Protein AF-0000000066853970 (afdb_homodimer)

Structure (mmCIF, N/CA/C/O backbone):
data_AF-0000000066853970-model_v1
#
loop_
_entity.id
_entity.type
_entity.pdbx_description
1 polymer 'Uncharacterized protein'
#
loop_
_atom_site.group_PDB
_atom_site.id
_atom_site.type_symbol
_atom_site.label_atom_id
_atom_site.label_alt_id
_atom_site.label_comp_id
_atom_site.label_asym_id
_atom_site.label_entity_id
_atom_site.label_seq_id
_atom_site.pdbx_PDB_ins_code
_atom_site.Cartn_x
_atom_site.Cartn_y
_atom_site.Cartn_z
_atom_site.occupancy
_atom_site.B_iso_or_equiv
_atom_site.auth_seq_id
_atom_site.auth_comp_id
_atom_site.auth_asym_id
_atom_site.auth_atom_id
_atom_site.pdbx_PDB_model_num
ATOM 1 N N . MET A 1 1 ? -23.828 53.906 -52.219 1 26.08 1 MET A N 1
ATOM 2 C CA . MET A 1 1 ? -24.688 53 -51.438 1 26.08 1 MET A CA 1
ATOM 3 C C . MET A 1 1 ? -23.922 51.812 -50.906 1 26.08 1 MET A C 1
ATOM 5 O O . MET A 1 1 ? -23.469 50.969 -51.688 1 26.08 1 MET A O 1
ATOM 9 N N . ASP A 1 2 ? -23.109 51.969 -49.781 1 32.53 2 ASP A N 1
ATOM 10 C CA . ASP A 1 2 ? -21.906 51.406 -49.188 1 32.53 2 ASP A CA 1
ATOM 11 C C . ASP A 1 2 ? -22.234 50.125 -48.438 1 32.53 2 ASP A C 1
ATOM 13 O O . ASP A 1 2 ? -22.938 50.156 -47.406 1 32.53 2 ASP A O 1
ATOM 17 N N . ASN A 1 3 ? -22.672 49.031 -49.188 1 33.59 3 ASN A N 1
ATOM 18 C CA . ASN A 1 3 ? -23.188 47.719 -48.75 1 33.59 3 ASN A CA 1
ATOM 19 C C . ASN A 1 3 ? -22.234 47 -47.812 1 33.59 3 ASN A C 1
ATOM 21 O O . ASN A 1 3 ? -21.109 46.688 -48.188 1 33.59 3 ASN A O 1
ATOM 25 N N . ASN A 1 4 ? -22.234 47.375 -46.438 1 33.34 4 ASN A N 1
ATOM 26 C CA . ASN A 1 4 ? -21.359 46.969 -45.344 1 33.34 4 ASN A CA 1
ATOM 27 C C . ASN A 1 4 ? -21.484 45.469 -45.062 1 33.34 4 ASN A C 1
ATOM 29 O O . ASN A 1 4 ? -22.531 45.031 -44.562 1 33.34 4 ASN A O 1
ATOM 33 N N . PRO A 1 5 ? -20.891 44.562 -45.812 1 31.09 5 PRO A N 1
ATOM 34 C CA . PRO A 1 5 ? -21.125 43.125 -45.875 1 31.09 5 PRO A CA 1
ATOM 35 C C . PRO A 1 5 ? -20.781 42.406 -44.594 1 31.09 5 PRO A C 1
ATOM 37 O O . PRO A 1 5 ? -20.625 41.156 -44.562 1 31.09 5 PRO A O 1
ATOM 40 N N . TRP A 1 6 ? -20.547 43.062 -43.406 1 31.39 6 TRP A N 1
ATOM 41 C CA . TRP A 1 6 ? -19.891 42.406 -42.281 1 31.39 6 TRP A CA 1
ATOM 42 C C . TRP A 1 6 ? -20.781 41.344 -41.688 1 31.39 6 TRP A C 1
ATOM 44 O O . TRP A 1 6 ? -20.562 40.906 -40.531 1 31.39 6 TRP A O 1
ATOM 54 N N . GLU A 1 7 ? -21.781 40.844 -42.25 1 30.25 7 GLU A N 1
ATOM 55 C CA . GLU A 1 7 ? -22.703 40.062 -41.438 1 30.25 7 GLU A CA 1
ATOM 56 C C . GLU A 1 7 ? -22 38.844 -40.844 1 30.25 7 GLU A C 1
ATOM 58 O O . GLU A 1 7 ? -21.547 37.969 -41.562 1 30.25 7 GLU A O 1
ATOM 63 N N . LEU A 1 8 ? -21.172 39.094 -39.75 1 28.44 8 LEU A N 1
ATOM 64 C CA . LEU A 1 8 ? -20.328 38.188 -39 1 28.44 8 LEU A CA 1
ATOM 65 C C . LEU A 1 8 ? -21.094 36.938 -38.562 1 28.44 8 LEU A C 1
ATOM 67 O O . LEU A 1 8 ? -22.234 37.031 -38.094 1 28.44 8 LEU A O 1
ATOM 71 N N . LEU A 1 9 ? -20.609 35.812 -39 1 27.52 9 LEU A N 1
ATOM 72 C CA . LEU A 1 9 ? -20.922 34.406 -38.875 1 27.52 9 LEU A CA 1
ATOM 73 C C . LEU A 1 9 ? -21.109 34 -37.406 1 27.52 9 LEU A C 1
ATOM 75 O O . LEU A 1 9 ? -20.234 34.25 -36.562 1 27.52 9 LEU A O 1
ATOM 79 N N . ASP A 1 10 ? -22.188 34.219 -36.781 1 30.78 10 ASP A N 1
ATOM 80 C CA . ASP A 1 10 ? -22.625 33.812 -35.438 1 30.78 10 ASP A CA 1
ATOM 81 C C . ASP A 1 10 ? -22.344 32.312 -35.219 1 30.78 10 ASP A C 1
ATOM 83 O O . ASP A 1 10 ? -23.047 31.469 -35.75 1 30.78 10 ASP A O 1
ATOM 87 N N . ILE A 1 11 ? -21.141 31.938 -35.406 1 30.88 11 ILE A N 1
ATOM 88 C CA . ILE A 1 11 ? -20.781 30.531 -35.188 1 30.88 11 ILE A CA 1
ATOM 89 C C . ILE A 1 11 ? -21.297 30.062 -33.844 1 30.88 11 ILE A C 1
ATOM 91 O O . ILE A 1 11 ? -20.953 30.641 -32.812 1 30.88 11 ILE A O 1
ATOM 95 N N . ASP A 1 12 ? -22.516 29.594 -33.781 1 30.05 12 ASP A N 1
ATOM 96 C CA . ASP A 1 12 ? -23.203 28.984 -32.656 1 30.05 12 ASP A CA 1
ATOM 97 C C . ASP A 1 12 ? -22.312 27.953 -31.969 1 30.05 12 ASP A C 1
ATOM 99 O O . ASP A 1 12 ? -21.859 27 -32.594 1 30.05 12 ASP A O 1
ATOM 103 N N . ASP A 1 13 ? -21.438 28.359 -31.078 1 32.06 13 ASP A N 1
ATOM 104 C CA . ASP A 1 13 ? -20.438 27.703 -30.25 1 32.06 13 ASP A CA 1
ATOM 105 C C . ASP A 1 13 ? -21.047 26.531 -29.469 1 32.06 13 ASP A C 1
ATOM 107 O O . ASP A 1 13 ? -21.203 26.609 -28.25 1 32.06 13 ASP A O 1
ATOM 111 N N . SER A 1 14 ? -22.094 25.891 -30.109 1 28.62 14 SER A N 1
ATOM 112 C CA . SER A 1 14 ? -22.859 25 -29.25 1 28.62 14 SER A CA 1
ATOM 113 C C . SER A 1 14 ? -21.953 24.062 -28.469 1 28.62 14 SER A C 1
ATOM 115 O O . SER A 1 14 ? -22.047 23.953 -27.25 1 28.62 14 SER A O 1
ATOM 117 N N . ASP A 1 15 ? -21.734 22.859 -29.016 1 29.91 15 ASP A N 1
ATOM 118 C CA . ASP A 1 15 ? -21.844 21.547 -28.375 1 29.91 15 ASP A CA 1
ATOM 119 C C . ASP A 1 15 ? -20.547 21.188 -27.672 1 29.91 15 ASP A C 1
ATOM 121 O O . ASP A 1 15 ? -19.578 20.75 -28.312 1 29.91 15 ASP A O 1
ATOM 125 N N . ILE A 1 16 ? -20.016 22.016 -26.984 1 32.22 16 ILE A N 1
ATOM 126 C CA . ILE A 1 16 ? -18.719 21.641 -26.438 1 32.22 16 ILE A CA 1
ATOM 127 C C . ILE A 1 16 ? -18.844 20.344 -25.641 1 32.22 16 ILE A C 1
ATOM 129 O O . ILE A 1 16 ? -19.656 20.266 -24.703 1 32.22 16 ILE A O 1
ATOM 133 N N . PRO A 1 17 ? -18.422 19.172 -26.234 1 28.91 17 PRO A N 1
ATOM 134 C CA . PRO A 1 17 ? -18.547 17.891 -25.531 1 28.91 17 PRO A CA 1
ATOM 135 C C . PRO A 1 17 ? -17.922 17.906 -24.141 1 28.91 17 PRO A C 1
ATOM 137 O O . PRO A 1 17 ? -16.859 18.5 -23.938 1 28.91 17 PRO A O 1
ATOM 140 N N . SER A 1 18 ? -18.75 18.188 -23.109 1 25.59 18 SER A N 1
ATOM 141 C CA . SER A 1 18 ? -18.422 18.094 -21.688 1 25.59 18 SER A CA 1
ATOM 142 C C . SER A 1 18 ? -17.5 16.906 -21.406 1 25.59 18 SER A C 1
ATOM 144 O O . SER A 1 18 ? -17.781 15.781 -21.797 1 25.59 18 SER A O 1
ATOM 146 N N . PHE A 1 19 ? -16.297 17.188 -21.469 1 26.94 19 PHE A N 1
ATOM 147 C CA . PHE A 1 19 ? -15.195 16.312 -21.062 1 26.94 19 PHE A CA 1
ATOM 148 C C . PHE A 1 19 ? -15.562 15.523 -19.812 1 26.94 19 PHE A C 1
ATOM 150 O O . PHE A 1 19 ? -16.188 16.062 -18.906 1 26.94 19 PHE A O 1
ATOM 157 N N . VAL A 1 20 ? -15.492 14.219 -19.984 1 30.39 20 VAL A N 1
ATOM 158 C CA . VAL A 1 20 ? -15.68 13.055 -19.109 1 30.39 20 VAL A CA 1
ATOM 159 C C . VAL A 1 20 ? -14.922 13.258 -17.797 1 30.39 20 VAL A C 1
ATOM 161 O O . VAL A 1 20 ? -13.734 13.578 -17.812 1 30.39 20 VAL A O 1
ATOM 164 N N . HIS A 1 21 ? -15.5 14.031 -16.875 1 25.69 21 HIS A N 1
ATOM 165 C CA . HIS A 1 21 ? -15.023 14.117 -15.492 1 25.69 21 HIS A CA 1
ATOM 166 C C . HIS A 1 21 ? -14.414 12.789 -15.039 1 25.69 21 HIS A C 1
ATOM 168 O O . HIS A 1 21 ? -14.891 11.719 -15.422 1 25.69 21 HIS A O 1
ATOM 174 N N . PRO A 1 22 ? -13.148 12.906 -14.734 1 27.77 22 PRO A N 1
ATOM 175 C CA . PRO A 1 22 ? -12.492 11.75 -14.117 1 27.77 22 PRO A CA 1
ATOM 176 C C . PRO A 1 22 ? -13.32 11.125 -13 1 27.77 22 PRO A C 1
ATOM 178 O O . PRO A 1 22 ? -13.82 11.836 -12.125 1 27.77 22 PRO A O 1
ATOM 181 N N . SER A 1 23 ? -14.148 10.219 -13.312 1 29.58 23 SER A N 1
ATOM 182 C CA . SER A 1 23 ? -14.969 9.438 -12.398 1 29.58 23 SER A CA 1
ATOM 183 C C . SER A 1 23 ? -14.18 9.055 -11.148 1 29.58 23 SER A C 1
ATOM 185 O O . SER A 1 23 ? -12.992 8.75 -11.219 1 29.58 23 SER A O 1
ATOM 187 N N . ASN A 1 24 ? -14.289 9.742 -10.047 1 28.58 24 ASN A N 1
ATOM 188 C CA . ASN A 1 24 ? -14.07 9.25 -8.695 1 28.58 24 ASN A CA 1
ATOM 189 C C . ASN A 1 24 ? -14.375 7.762 -8.578 1 28.58 24 ASN A C 1
ATOM 191 O O . ASN A 1 24 ? -15.523 7.348 -8.75 1 28.58 24 ASN A O 1
ATOM 195 N N . GLN A 1 25 ? -13.555 6.992 -9.125 1 27.94 25 GLN A N 1
ATOM 196 C CA . GLN A 1 25 ? -13.75 5.551 -9.031 1 27.94 25 GLN A CA 1
ATOM 197 C C . GLN A 1 25 ? -14.133 5.137 -7.609 1 27.94 25 GLN A C 1
ATOM 199 O O . GLN A 1 25 ? -13.328 5.258 -6.684 1 27.94 25 GLN A O 1
ATOM 204 N N . SER A 1 26 ? -15.273 5.52 -7.074 1 30.02 26 SER A N 1
ATOM 205 C CA . SER A 1 26 ? -15.922 4.762 -6.012 1 30.02 26 SER A CA 1
ATOM 206 C C . SER A 1 26 ? -15.648 3.268 -6.152 1 30.02 26 SER A C 1
ATOM 208 O O . SER A 1 26 ? -15.922 2.678 -7.199 1 30.02 26 SER A O 1
ATOM 210 N N . SER A 1 27 ? -14.602 2.9 -5.676 1 30.05 27 SER A N 1
ATOM 211 C CA . SER A 1 27 ? -14.297 1.474 -5.641 1 30.05 27 SER A CA 1
ATOM 212 C C . SER A 1 27 ? -15.516 0.663 -5.219 1 30.05 27 SER A C 1
ATOM 214 O O . SER A 1 27 ? -15.898 0.667 -4.047 1 30.05 27 SER A O 1
ATOM 216 N N . SER A 1 28 ? -16.547 0.791 -5.914 1 29.25 28 SER A N 1
ATOM 217 C CA . SER A 1 28 ? -17.609 -0.18 -5.711 1 29.25 28 SER A CA 1
ATOM 218 C C . SER A 1 28 ? -17.062 -1.6 -5.629 1 29.25 28 SER A C 1
ATOM 220 O O . SER A 1 28 ? -16.438 -2.084 -6.574 1 29.25 28 SER A O 1
ATOM 222 N N . SER A 1 29 ? -16.578 -1.918 -4.461 1 32.94 29 SER A N 1
ATOM 223 C CA . SER A 1 29 ? -16.375 -3.332 -4.16 1 32.94 29 SER A CA 1
ATOM 224 C C . SER A 1 29 ? -17.484 -4.188 -4.746 1 32.94 29 SER A C 1
ATOM 226 O O . SER A 1 29 ? -18.578 -4.246 -4.191 1 32.94 29 SER A O 1
ATOM 228 N N . SER A 1 30 ? -17.75 -3.941 -5.957 1 33.03 30 SER A N 1
ATOM 229 C CA . SER A 1 30 ? -18.719 -4.902 -6.469 1 33.03 30 SER A CA 1
ATOM 230 C C . SER A 1 30 ? -18.406 -6.316 -6 1 33.03 30 SER A C 1
ATOM 232 O O . SER A 1 30 ? -17.344 -6.855 -6.32 1 33.03 30 SER A O 1
ATOM 234 N N . THR A 1 31 ? -18.844 -6.531 -4.77 1 35.75 31 THR A N 1
ATOM 235 C CA . THR A 1 31 ? -18.984 -7.914 -4.328 1 35.75 31 THR A CA 1
ATOM 236 C C . THR A 1 31 ? -19.469 -8.797 -5.477 1 35.75 31 THR A C 1
ATOM 238 O O . THR A 1 31 ? -20.562 -8.602 -6 1 35.75 31 THR A O 1
ATOM 241 N N . ILE A 1 32 ? -18.656 -9.102 -6.434 1 38.06 32 ILE A N 1
ATOM 242 C CA . ILE A 1 32 ? -19.141 -10.203 -7.246 1 38.06 32 ILE A CA 1
ATOM 243 C C . ILE A 1 32 ? -20.031 -11.117 -6.395 1 38.06 32 ILE A C 1
ATOM 245 O O . ILE A 1 32 ? -19.547 -11.773 -5.473 1 38.06 32 ILE A O 1
ATOM 249 N N . LEU A 1 33 ? -21.219 -10.602 -6.129 1 38.59 33 LEU A N 1
ATOM 250 C CA . LEU A 1 33 ? -22.266 -11.461 -5.586 1 38.59 33 LEU A CA 1
ATOM 251 C C . LEU A 1 33 ? -22.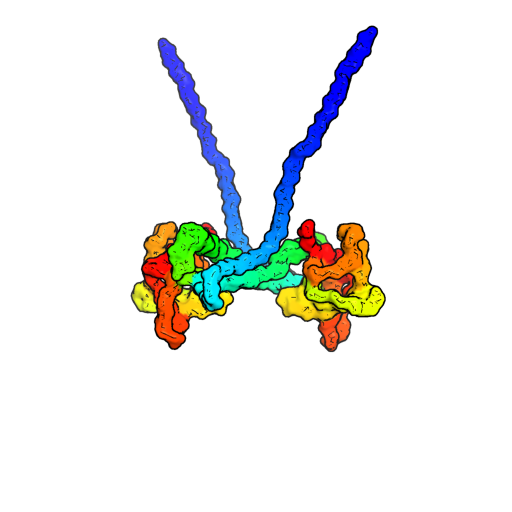312 -12.789 -6.332 1 38.59 33 LEU A C 1
ATOM 253 O O . LEU A 1 33 ? -22.609 -12.828 -7.527 1 38.59 33 LEU A O 1
ATOM 257 N N . ILE A 1 34 ? -21.297 -13.711 -6.227 1 41.25 34 ILE A N 1
ATOM 258 C CA . ILE A 1 34 ? -21.609 -15.031 -6.75 1 41.25 34 ILE A CA 1
ATOM 259 C C . ILE A 1 34 ? -23.031 -15.43 -6.352 1 41.25 34 ILE A C 1
ATOM 261 O O . ILE A 1 34 ? -23.375 -15.406 -5.168 1 41.25 34 ILE A O 1
ATOM 265 N N . PRO A 1 35 ? -24.031 -15.391 -7.164 1 40.19 35 PRO A N 1
ATOM 266 C CA . PRO A 1 35 ? -25.344 -15.977 -6.875 1 40.19 35 PRO A CA 1
ATOM 267 C C . PRO A 1 35 ? -25.234 -17.391 -6.316 1 40.19 35 PRO A C 1
ATOM 269 O O . PRO A 1 35 ? -24.469 -18.219 -6.836 1 40.19 35 PRO A O 1
ATOM 272 N N . GLY A 1 36 ? -25.594 -17.781 -4.961 1 45.03 36 GLY A N 1
ATOM 273 C CA . GLY A 1 36 ? -25.938 -18.953 -4.172 1 45.03 36 GLY A CA 1
ATOM 274 C C . GLY A 1 36 ? -25.609 -18.797 -2.699 1 45.03 36 GLY A C 1
ATOM 275 O O . GLY A 1 36 ? -25.156 -17.75 -2.27 1 45.03 36 GLY A O 1
ATOM 276 N N . PRO A 1 37 ? -25.75 -20 -1.884 1 46.12 37 PRO A N 1
ATOM 277 C CA . PRO A 1 37 ? -25.469 -20 -0.445 1 46.12 37 PRO A CA 1
ATOM 278 C C . PRO A 1 37 ? -24.172 -19.281 -0.092 1 46.12 37 PRO A C 1
ATOM 280 O O . PRO A 1 37 ? -23.328 -19.062 -0.964 1 46.12 37 PRO A O 1
ATOM 283 N N . ALA A 1 38 ? -23.75 -18.891 1.176 1 51.41 38 ALA A N 1
ATOM 284 C CA . ALA A 1 38 ? -22.578 -18.266 1.794 1 51.41 38 ALA A CA 1
ATOM 285 C C . ALA A 1 38 ? -21.297 -18.875 1.255 1 51.41 38 ALA A C 1
ATOM 287 O O . ALA A 1 38 ? -20.781 -19.844 1.809 1 51.41 38 ALA A O 1
ATOM 288 N N . ARG A 1 39 ? -21.078 -19 -0.059 1 50.16 39 ARG A N 1
ATOM 289 C CA . ARG A 1 39 ? -19.938 -19.734 -0.603 1 50.16 39 ARG A CA 1
ATOM 290 C C . ARG A 1 39 ? -18.625 -19.125 -0.144 1 50.16 39 ARG A C 1
ATOM 292 O O . ARG A 1 39 ? -18.5 -17.906 -0.039 1 50.16 39 ARG A O 1
ATOM 299 N N . VAL A 1 40 ? -17.906 -19.859 0.683 1 61 40 VAL A N 1
ATOM 300 C CA . VAL A 1 40 ? -16.516 -19.578 1.017 1 61 40 VAL A CA 1
ATOM 301 C C . VAL A 1 40 ? -15.781 -19.047 -0.219 1 61 40 VAL A C 1
ATOM 303 O O . VAL A 1 40 ? -15.859 -19.656 -1.292 1 61 40 VAL A O 1
ATOM 306 N N . PRO A 1 41 ? -15.352 -17.828 -0.201 1 69.06 41 PRO A N 1
ATOM 307 C CA . PRO A 1 41 ? -14.648 -17.312 -1.368 1 69.06 41 PRO A CA 1
ATOM 308 C C . PRO A 1 41 ? -13.578 -18.266 -1.892 1 69.06 41 PRO A C 1
ATOM 310 O O . PRO A 1 41 ? -12.898 -18.922 -1.104 1 69.06 41 PRO A O 1
ATOM 313 N N . LEU A 1 42 ? -13.57 -18.469 -3.148 1 77.06 42 LEU A N 1
ATOM 314 C CA . LEU A 1 42 ? -12.5 -19.203 -3.816 1 77.06 42 LEU A CA 1
ATOM 315 C C . LEU A 1 42 ? -11.156 -18.516 -3.615 1 77.06 42 LEU A C 1
ATOM 317 O O . LEU A 1 42 ? -11.102 -17.312 -3.348 1 77.06 42 LEU A O 1
ATOM 321 N N . PRO A 1 43 ? -10.094 -19.281 -3.588 1 80.19 43 PRO A N 1
ATOM 322 C CA . PRO A 1 43 ? -8.75 -18.703 -3.457 1 80.19 43 PRO A CA 1
ATOM 323 C C . PRO A 1 43 ? -8.531 -17.5 -4.363 1 80.19 43 PRO A C 1
ATOM 325 O O . PRO A 1 43 ? -7.891 -16.531 -3.953 1 80.19 43 PRO A O 1
ATOM 328 N N . THR A 1 44 ? -9.164 -17.547 -5.5 1 85.19 44 THR A N 1
ATOM 329 C CA . THR A 1 44 ? -9.031 -16.453 -6.449 1 85.19 44 THR A CA 1
ATOM 330 C C . THR A 1 44 ? -9.664 -15.172 -5.902 1 85.19 44 THR A C 1
ATOM 332 O O . THR A 1 44 ? -9.039 -14.109 -5.914 1 85.19 44 THR A O 1
ATOM 335 N N . GLN A 1 45 ? -10.867 -15.305 -5.453 1 85.38 45 GLN A N 1
ATOM 336 C CA . GLN A 1 45 ? -11.602 -14.156 -4.922 1 85.38 45 GLN A CA 1
ATOM 337 C C . GLN A 1 45 ? -10.914 -13.594 -3.682 1 85.38 45 GLN A C 1
ATOM 339 O O . GLN A 1 45 ? -10.844 -12.375 -3.502 1 85.38 45 GLN A O 1
ATOM 344 N N . GLU A 1 46 ? -10.43 -14.539 -2.914 1 87.06 46 GLU A N 1
ATOM 345 C CA . GLU A 1 46 ? -9.711 -14.109 -1.717 1 87.06 46 GLU A CA 1
ATOM 346 C C . GLU A 1 46 ? -8.453 -13.32 -2.078 1 87.06 46 GLU A C 1
ATOM 348 O O . GLU A 1 46 ? -8.164 -12.297 -1.463 1 87.06 46 GLU A O 1
ATOM 353 N N . CYS A 1 47 ? -7.742 -13.797 -3.023 1 89.06 47 CYS A N 1
ATOM 354 C CA . CYS A 1 47 ? -6.52 -13.133 -3.453 1 89.06 47 CYS A CA 1
ATOM 355 C C . CYS A 1 47 ? -6.816 -11.734 -3.984 1 89.06 47 CYS A C 1
ATOM 357 O O . CYS A 1 47 ? -6.121 -10.773 -3.641 1 89.06 47 CYS A O 1
ATOM 359 N N . ILE A 1 48 ? -7.844 -11.609 -4.734 1 91.06 48 ILE A N 1
ATOM 360 C CA . ILE A 1 48 ? -8.242 -10.336 -5.324 1 91.06 48 ILE A CA 1
ATOM 361 C C . ILE A 1 48 ? -8.641 -9.359 -4.219 1 91.06 48 ILE A C 1
ATOM 363 O O . ILE A 1 48 ? -8.18 -8.219 -4.195 1 91.06 48 ILE A O 1
ATOM 367 N N . MET A 1 49 ? -9.516 -9.859 -3.34 1 91.56 49 MET A N 1
ATOM 368 C CA . MET A 1 49 ? -10.008 -9.016 -2.252 1 91.56 49 MET A CA 1
ATOM 369 C C . MET A 1 49 ? -8.859 -8.547 -1.366 1 91.56 49 MET A C 1
ATOM 371 O O . MET A 1 49 ? -8.797 -7.375 -0.993 1 91.56 49 MET A O 1
ATOM 375 N N . ARG A 1 50 ? -7.973 -9.422 -1.034 1 92.25 50 ARG A N 1
ATOM 376 C CA . ARG A 1 50 ? -6.852 -9.078 -0.168 1 92.25 50 ARG A CA 1
ATOM 377 C C . ARG A 1 50 ? -5.887 -8.133 -0.87 1 92.25 50 ARG A C 1
ATOM 379 O O . ARG A 1 50 ? -5.348 -7.215 -0.247 1 92.25 50 ARG A O 1
ATOM 386 N N . THR A 1 51 ? -5.688 -8.359 -2.174 1 92.81 51 THR A N 1
ATOM 387 C CA . THR A 1 51 ? -4.871 -7.426 -2.945 1 92.81 51 THR A CA 1
ATOM 388 C C . THR A 1 51 ? -5.453 -6.02 -2.887 1 92.81 51 THR A C 1
ATOM 390 O O . THR A 1 51 ? -4.73 -5.051 -2.645 1 92.81 51 THR A O 1
ATOM 393 N N . HIS A 1 52 ? -6.73 -5.953 -3.061 1 90.88 52 HIS A N 1
ATOM 394 C CA . HIS A 1 52 ? -7.406 -4.664 -3.006 1 90.88 52 HIS A CA 1
ATOM 395 C C . HIS A 1 52 ? -7.242 -4.012 -1.637 1 90.88 52 HIS A C 1
ATOM 397 O O . HIS A 1 52 ? -7.004 -2.807 -1.543 1 90.88 52 HIS A O 1
ATOM 403 N N . GLN A 1 53 ? -7.324 -4.801 -0.637 1 89.44 53 GLN A N 1
ATOM 404 C CA . GLN A 1 53 ? -7.215 -4.297 0.728 1 89.44 53 GLN A CA 1
ATOM 405 C C . GLN A 1 53 ? -5.816 -3.742 0.998 1 89.44 53 GLN A C 1
ATOM 407 O O . GLN A 1 53 ? -5.672 -2.672 1.591 1 89.44 53 GLN A O 1
ATOM 412 N N . VAL A 1 54 ? -4.809 -4.453 0.535 1 88.62 54 VAL A N 1
ATOM 413 C CA . VAL A 1 54 ? -3.445 -4.055 0.876 1 88.62 54 VAL A CA 1
ATOM 414 C C . VAL A 1 54 ? -2.98 -2.943 -0.061 1 88.62 54 VAL A C 1
ATOM 416 O O . VAL A 1 54 ? -2.059 -2.191 0.266 1 88.62 54 VAL A O 1
ATOM 419 N N . THR A 1 55 ? -3.588 -2.824 -1.23 1 89.38 55 THR A N 1
ATOM 420 C CA . THR A 1 55 ? -3.156 -1.808 -2.186 1 89.38 55 THR A CA 1
ATOM 421 C C . THR A 1 55 ? -3.924 -0.506 -1.972 1 89.38 55 THR A C 1
ATOM 423 O O . THR A 1 55 ? -3.506 0.552 -2.447 1 89.38 55 THR A O 1
ATOM 426 N N . GLN A 1 56 ? -5.051 -0.558 -1.322 1 87.5 56 GLN A N 1
ATOM 427 C CA . GLN A 1 56 ? -5.812 0.646 -1.008 1 87.5 56 GLN A CA 1
ATOM 428 C C . GLN A 1 56 ? -5.223 1.371 0.199 1 87.5 56 GLN A C 1
ATOM 430 O O . GLN A 1 56 ? -5.805 1.354 1.285 1 87.5 56 GLN A O 1
ATOM 435 N N . CYS A 1 57 ? -4.121 1.928 0.112 1 90.06 57 CYS A N 1
ATOM 436 C CA . CYS A 1 57 ? -3.406 2.686 1.134 1 90.06 57 CYS A CA 1
ATOM 437 C C . CYS A 1 57 ? -3.775 4.164 1.075 1 90.06 57 CYS A C 1
ATOM 439 O O . CYS A 1 57 ? -3.629 4.801 0.033 1 90.06 57 CYS A O 1
ATOM 441 N N . GLU A 1 58 ? -4.312 4.641 2.104 1 92.75 58 GLU A N 1
ATOM 442 C CA . GLU A 1 58 ? -4.73 6.039 2.135 1 92.75 58 GLU A CA 1
ATOM 443 C C . GLU A 1 58 ? -3.549 6.973 1.881 1 92.75 58 GLU A C 1
ATOM 445 O O . GLU A 1 58 ? -3.725 8.078 1.367 1 92.75 58 GLU A O 1
ATOM 450 N N . PHE A 1 59 ? -2.334 6.527 2.068 1 95.56 59 PHE A N 1
ATOM 451 C CA . PHE A 1 59 ? -1.133 7.332 1.888 1 95.56 59 PHE A CA 1
ATOM 452 C C . PHE A 1 59 ? -0.675 7.305 0.435 1 95.56 59 PHE A C 1
ATOM 454 O O . PHE A 1 59 ? 0.331 7.922 0.083 1 95.56 59 PHE A O 1
ATOM 461 N N . ASN A 1 60 ? -1.5 6.641 -0.365 1 91.25 60 ASN A N 1
ATOM 462 C CA . ASN A 1 60 ? -1.259 6.605 -1.804 1 91.25 60 ASN A CA 1
ATOM 463 C C . ASN A 1 60 ? -2.33 7.375 -2.57 1 91.25 60 ASN A C 1
ATOM 465 O O . ASN A 1 60 ? -2.338 7.379 -3.803 1 91.25 60 ASN A O 1
ATOM 469 N N . LYS A 1 61 ? -3.215 7.973 -1.933 1 93.12 61 LYS A N 1
ATOM 470 C CA . LYS A 1 61 ? -4.277 8.734 -2.578 1 93.12 61 LYS A CA 1
ATOM 471 C C . LYS A 1 61 ? -3.822 10.156 -2.893 1 93.12 61 LYS A C 1
ATOM 473 O O . LYS A 1 61 ? -2.898 10.672 -2.26 1 93.12 61 LYS A O 1
ATOM 478 N N . ASN A 1 62 ? -4.523 10.789 -3.734 1 94 62 ASN A N 1
ATOM 479 C CA . ASN A 1 62 ? -4.09 12.039 -4.348 1 94 62 ASN A CA 1
ATOM 480 C C . ASN A 1 62 ? -3.877 13.125 -3.305 1 94 62 ASN A C 1
ATOM 482 O O . ASN A 1 62 ? -2.854 13.812 -3.318 1 94 62 ASN A O 1
ATOM 486 N N . PRO A 1 63 ? -4.824 13.406 -2.371 1 95.12 63 PRO A N 1
ATOM 487 C CA . PRO A 1 63 ? -4.578 14.508 -1.433 1 95.12 63 PRO A CA 1
ATOM 488 C C . PRO A 1 63 ? -3.273 14.344 -0.659 1 95.12 63 PRO A C 1
ATOM 490 O O . PRO A 1 63 ? -2.545 15.32 -0.457 1 95.12 63 PRO A O 1
ATOM 493 N N . TRP A 1 64 ? -2.963 13.109 -0.242 1 96.94 64 TRP A N 1
ATOM 494 C CA . TRP A 1 64 ? -1.718 12.852 0.473 1 96.94 64 TRP A CA 1
ATOM 495 C C . TRP A 1 64 ? -0.514 13.055 -0.44 1 96.94 64 TRP A C 1
ATOM 497 O O . TRP A 1 64 ? 0.463 13.703 -0.054 1 96.94 64 TRP A O 1
ATOM 507 N N . LEU A 1 65 ? -0.647 12.5 -1.64 1 94.5 65 LEU A N 1
ATOM 508 C CA . LEU A 1 65 ? 0.453 12.609 -2.592 1 94.5 65 LEU A CA 1
ATOM 509 C C . LEU A 1 65 ? 0.726 14.07 -2.943 1 94.5 65 LEU A C 1
ATOM 511 O O . LEU A 1 65 ? 1.881 14.461 -3.123 1 94.5 65 LEU A O 1
ATOM 515 N N . HIS A 1 66 ? -0.267 14.875 -3.043 1 95 66 HIS A N 1
ATOM 516 C CA . HIS A 1 66 ? -0.097 16.297 -3.297 1 95 66 HIS A CA 1
ATOM 517 C C . HIS A 1 66 ? 0.587 16.984 -2.123 1 95 66 HIS A C 1
ATOM 519 O O . HIS A 1 66 ? 1.419 17.875 -2.318 1 95 66 HIS A O 1
ATOM 525 N N . ALA A 1 67 ? 0.212 16.578 -0.963 1 95.12 67 ALA A N 1
ATOM 526 C CA . ALA A 1 67 ? 0.864 17.125 0.221 1 95.12 67 ALA A CA 1
ATOM 527 C C . ALA A 1 67 ? 2.344 16.75 0.256 1 95.12 67 ALA A C 1
ATOM 529 O O . ALA A 1 67 ? 3.191 17.594 0.579 1 95.12 67 ALA A O 1
ATOM 530 N N . LEU A 1 68 ? 2.59 15.523 -0.029 1 94.12 68 LEU A N 1
ATOM 531 C CA . LEU A 1 68 ? 3.967 15.047 -0.094 1 94.12 68 LEU A CA 1
ATOM 532 C C . LEU A 1 68 ? 4.777 15.867 -1.098 1 94.12 68 LEU A C 1
ATOM 534 O O . LEU A 1 68 ? 5.887 16.312 -0.792 1 94.12 68 LEU A O 1
ATOM 538 N N . ASP A 1 69 ? 4.215 16.078 -2.275 1 92.56 69 ASP A N 1
ATOM 539 C CA . ASP A 1 69 ? 4.867 16.875 -3.309 1 92.56 69 ASP A CA 1
ATOM 540 C C . ASP A 1 69 ? 5.109 18.312 -2.826 1 92.56 69 ASP A C 1
ATOM 542 O O . ASP A 1 69 ? 6.164 18.891 -3.088 1 92.56 69 ASP A O 1
ATOM 546 N N . PHE A 1 70 ? 4.105 18.875 -2.168 1 91.12 70 PHE A N 1
ATOM 547 C CA . PHE A 1 70 ? 4.211 20.203 -1.602 1 91.12 70 PHE A CA 1
ATOM 548 C C . PHE A 1 70 ? 5.398 20.297 -0.652 1 91.12 70 PHE A C 1
ATOM 550 O O . PHE A 1 70 ? 6.211 21.219 -0.751 1 91.12 70 PHE A O 1
ATOM 557 N N . VAL A 1 71 ? 5.59 19.344 0.262 1 89.56 71 VAL A N 1
ATOM 558 C CA . VAL A 1 71 ? 6.652 19.328 1.259 1 89.56 71 VAL A CA 1
ATOM 559 C C . VAL A 1 71 ? 8.008 19.141 0.569 1 89.56 71 VAL A C 1
ATOM 561 O O . VAL A 1 71 ? 8.977 19.812 0.909 1 89.56 71 VAL A O 1
ATOM 564 N N . LEU A 1 72 ? 8.016 18.281 -0.348 1 88.38 72 LEU A N 1
ATOM 565 C CA . LEU A 1 72 ? 9.25 18 -1.065 1 88.38 72 LEU A CA 1
ATOM 566 C C . LEU A 1 72 ? 9.703 19.203 -1.88 1 88.38 72 LEU A C 1
ATOM 568 O O . LEU A 1 72 ? 10.898 19.5 -1.956 1 88.38 72 LEU A O 1
ATOM 572 N N . SER A 1 73 ? 8.727 19.828 -2.535 1 87.25 73 SER A N 1
ATOM 573 C CA . SER A 1 73 ? 9.031 21 -3.338 1 87.25 73 SER A CA 1
ATOM 574 C C . SER A 1 73 ? 9.531 22.156 -2.469 1 87.25 73 SER A C 1
ATOM 576 O O . SER A 1 73 ? 10.422 22.906 -2.875 1 87.25 73 SER A O 1
ATOM 578 N N . ARG A 1 74 ? 8.938 22.359 -1.304 1 80.62 74 ARG A N 1
ATOM 579 C CA . ARG A 1 74 ? 9.352 23.422 -0.381 1 80.62 74 ARG A CA 1
ATOM 580 C C . ARG A 1 74 ? 10.758 23.156 0.144 1 80.62 74 ARG A C 1
ATOM 582 O O . ARG A 1 74 ? 11.539 24.109 0.323 1 80.62 74 ARG A O 1
ATOM 589 N N . GLY A 1 75 ? 11.039 21.891 0.579 1 71 75 GLY A N 1
ATOM 590 C CA . GLY A 1 75 ? 12.391 21.531 1.005 1 71 75 GLY A CA 1
ATOM 591 C C . GLY A 1 75 ? 13.438 21.812 -0.049 1 71 75 GLY A C 1
ATOM 592 O O . GLY A 1 75 ? 14.578 22.172 0.278 1 71 75 GLY A O 1
ATOM 593 N N . SER A 1 76 ? 12.984 21.547 -1.248 1 66.75 76 SER A N 1
ATOM 594 C CA . SER A 1 76 ? 13.922 21.781 -2.344 1 66.75 76 SER A CA 1
ATOM 595 C C . SER A 1 76 ? 14.125 23.281 -2.584 1 66.75 76 SER A C 1
ATOM 597 O O . SER A 1 76 ? 15.219 23.703 -2.975 1 66.75 76 SER A O 1
ATOM 599 N N . ILE A 1 77 ? 13.086 24.047 -2.35 1 62.38 77 ILE A N 1
ATOM 600 C CA . ILE A 1 77 ? 13.125 25.469 -2.682 1 62.38 77 ILE A CA 1
ATOM 601 C C . ILE A 1 77 ? 13.602 26.266 -1.473 1 62.38 77 ILE A C 1
ATOM 603 O O . ILE A 1 77 ? 14.398 27.203 -1.612 1 62.38 77 ILE A O 1
ATOM 607 N N . ASP A 1 78 ? 12.945 25.953 -0.318 1 59.81 78 ASP A N 1
ATOM 608 C CA . ASP A 1 78 ? 13.219 26.797 0.841 1 59.81 78 ASP A CA 1
ATOM 609 C C . ASP A 1 78 ? 14.031 26.047 1.89 1 59.81 78 ASP A C 1
ATOM 611 O O . ASP A 1 78 ? 13.492 25.219 2.621 1 59.81 78 ASP A O 1
ATOM 615 N N . TYR A 1 79 ? 15.281 26.172 1.891 1 56.03 79 TYR A N 1
ATOM 616 C CA . TYR A 1 79 ? 16.219 25.594 2.834 1 56.03 79 TYR A CA 1
ATOM 617 C C . TYR A 1 79 ? 15.781 25.844 4.273 1 56.03 79 TYR A C 1
ATOM 619 O O . TYR A 1 79 ? 16.109 25.062 5.172 1 56.03 79 TYR A O 1
ATOM 627 N N . THR A 1 80 ? 15.117 27 4.402 1 55.62 80 THR A N 1
ATOM 628 C CA . THR A 1 80 ? 14.68 27.312 5.758 1 55.62 80 THR A CA 1
ATOM 629 C C . THR A 1 80 ? 13.633 26.297 6.227 1 55.62 80 THR A C 1
ATOM 631 O O . THR A 1 80 ? 13.555 26 7.418 1 55.62 80 THR A O 1
ATOM 634 N N . PHE A 1 81 ? 13 25.797 5.18 1 56.78 81 PHE A N 1
ATOM 635 C CA . PHE A 1 81 ? 11.992 24.797 5.469 1 56.78 81 PHE A CA 1
ATOM 636 C C . PHE A 1 81 ? 12.641 23.453 5.816 1 56.78 81 PHE A C 1
ATOM 638 O O . PHE A 1 81 ? 12.047 22.641 6.516 1 56.78 81 PHE A O 1
ATOM 645 N N . ASP A 1 82 ? 13.852 23.5 5.383 1 59.09 82 ASP A N 1
ATOM 646 C CA . ASP A 1 82 ? 14.562 22.25 5.633 1 59.09 82 ASP A CA 1
ATOM 647 C C . ASP A 1 82 ? 14.766 22.016 7.129 1 59.09 82 ASP A C 1
ATOM 649 O O . ASP A 1 82 ? 14.969 20.891 7.566 1 59.09 82 ASP A O 1
ATOM 653 N N . HIS A 1 83 ? 14.367 23.188 7.805 1 70.38 83 HIS A N 1
ATOM 654 C CA . HIS A 1 83 ? 14.617 23.031 9.234 1 70.38 83 HIS A CA 1
ATOM 655 C C . HIS A 1 83 ? 13.312 23.109 10.023 1 70.38 83 HIS A C 1
ATOM 657 O O . HIS A 1 83 ? 13.32 23 11.258 1 70.38 83 HIS A O 1
ATOM 663 N N . VAL A 1 84 ? 12.273 23.297 9.242 1 76.5 84 VAL A N 1
ATOM 664 C CA . VAL A 1 84 ? 10.984 23.312 9.914 1 76.5 84 VAL A CA 1
ATOM 665 C C . VAL A 1 84 ? 10.391 21.906 9.953 1 76.5 84 VAL A C 1
ATOM 667 O O . VAL A 1 84 ? 10.273 21.25 8.914 1 76.5 84 VAL A O 1
ATOM 670 N N . PRO A 1 85 ? 10.133 21.422 11.086 1 84.56 85 PRO A N 1
ATOM 671 C CA . PRO A 1 85 ? 9.586 20.078 11.219 1 84.56 85 PRO A CA 1
ATOM 672 C C . PRO A 1 85 ? 8.125 19.984 10.773 1 84.56 85 PRO A C 1
ATOM 674 O O . PRO A 1 85 ? 7.219 20.141 11.594 1 84.56 85 PRO A O 1
ATOM 677 N N . LEU A 1 86 ? 7.957 19.797 9.469 1 88.75 86 LEU A N 1
ATOM 678 C CA . LEU A 1 86 ? 6.621 19.609 8.914 1 88.75 86 LEU A CA 1
ATOM 679 C C . LEU A 1 86 ? 6.203 18.141 8.992 1 88.75 86 LEU A C 1
ATOM 681 O O . LEU A 1 86 ? 7.047 17.234 8.883 1 88.75 86 LEU A O 1
ATOM 685 N N . THR A 1 87 ? 4.984 17.938 9.234 1 90.06 87 THR A N 1
ATOM 686 C CA . THR A 1 87 ? 4.41 16.609 9.055 1 90.06 87 THR A CA 1
ATOM 687 C C . THR A 1 87 ? 3.113 16.688 8.25 1 90.06 87 THR A C 1
ATOM 689 O O . THR A 1 87 ? 2.506 17.75 8.141 1 90.06 87 THR A O 1
ATOM 692 N N . ILE A 1 88 ? 2.814 15.617 7.637 1 94.25 88 ILE A N 1
ATOM 693 C CA . ILE A 1 88 ? 1.558 15.453 6.914 1 94.25 88 ILE A CA 1
ATOM 694 C C . ILE A 1 88 ? 0.631 14.523 7.695 1 94.25 88 ILE A C 1
ATOM 696 O O . ILE A 1 88 ? 1.058 13.469 8.18 1 94.25 88 ILE A O 1
ATOM 700 N N . VAL A 1 89 ? -0.614 14.898 7.852 1 95.5 89 VAL A N 1
ATOM 701 C CA . VAL A 1 89 ? -1.558 14.078 8.602 1 95.5 89 VAL A CA 1
ATOM 702 C C . VAL A 1 89 ? -2.906 14.047 7.891 1 95.5 89 VAL A C 1
ATOM 704 O O . VAL A 1 89 ? -3.244 14.977 7.148 1 95.5 89 VAL A O 1
ATOM 707 N N . ILE A 1 90 ? -3.604 12.969 8.086 1 97.25 90 ILE A N 1
ATOM 708 C CA . ILE A 1 90 ? -4.961 12.789 7.586 1 97.25 90 ILE A CA 1
ATOM 709 C C . ILE A 1 90 ? -5.953 12.891 8.742 1 97.25 90 ILE A C 1
ATOM 711 O O . ILE A 1 90 ? -5.746 12.297 9.805 1 97.25 90 ILE A O 1
ATOM 715 N N . VAL A 1 91 ? -7.008 13.609 8.555 1 96.56 91 VAL A N 1
ATOM 716 C CA . VAL A 1 91 ? -8.062 13.711 9.562 1 96.56 91 VAL A CA 1
ATOM 717 C C . VAL A 1 91 ? -8.898 12.438 9.562 1 96.56 91 VAL A C 1
ATOM 719 O O . VAL A 1 91 ? -9.484 12.07 8.547 1 96.56 91 VAL A O 1
ATOM 722 N N . LYS A 1 92 ? -8.961 11.727 10.672 1 97.44 92 LYS A N 1
ATOM 723 C CA . LYS A 1 92 ? -9.672 10.453 10.766 1 97.44 92 LYS A CA 1
ATOM 724 C C . LYS A 1 92 ? -10.953 10.594 11.586 1 97.44 92 LYS A C 1
ATOM 726 O O . LYS A 1 92 ? -11.867 9.781 11.461 1 97.44 92 LYS A O 1
ATOM 731 N N . SER A 1 93 ? -10.977 11.672 12.414 1 96.75 93 SER A N 1
ATOM 732 C CA . SER A 1 93 ? -12.195 11.992 13.148 1 96.75 93 SER A CA 1
ATOM 733 C C . SER A 1 93 ? -12.227 13.469 13.531 1 96.75 93 SER A C 1
ATOM 735 O O . SER A 1 93 ? -11.188 14.102 13.695 1 96.75 93 SER A O 1
ATOM 737 N N . CYS A 1 94 ? -13.398 13.977 13.594 1 92.94 94 CYS A N 1
ATOM 738 C CA . CYS A 1 94 ? -13.617 15.352 14.031 1 92.94 94 CYS A CA 1
ATOM 739 C C . CYS A 1 94 ? -14.859 15.453 14.914 1 92.94 94 CYS A C 1
ATOM 741 O O . CYS A 1 94 ? -15.961 15.148 14.469 1 92.94 94 CYS A O 1
ATOM 743 N N . THR A 1 95 ? -14.609 15.789 16.078 1 93.5 95 THR A N 1
ATOM 744 C CA . THR A 1 95 ? -15.695 15.922 17.047 1 93.5 95 THR A CA 1
ATOM 745 C C . THR A 1 95 ? -15.695 17.312 17.672 1 93.5 95 THR A C 1
ATOM 747 O O . THR A 1 95 ? -14.672 17.766 18.203 1 93.5 95 THR A O 1
ATOM 750 N N . PRO A 1 96 ? -16.875 18 17.703 1 91 96 PRO A N 1
ATOM 751 C CA . PRO A 1 96 ? -16.938 19.312 18.344 1 91 96 PRO A CA 1
ATOM 752 C C . PRO A 1 96 ? -16.562 19.266 19.828 1 91 96 PRO A C 1
ATOM 754 O O . PRO A 1 96 ? -16.922 18.312 20.516 1 91 96 PRO A O 1
ATOM 757 N N . ASN A 1 97 ? -15.688 20.031 20.109 1 88.19 97 ASN A N 1
ATOM 758 C CA . ASN A 1 97 ? -15.266 20.219 21.5 1 88.19 97 ASN A CA 1
ATOM 759 C C . ASN A 1 97 ? -15.602 21.625 22 1 88.19 97 ASN A C 1
ATOM 761 O O . ASN A 1 97 ? -14.719 22.469 22.141 1 88.19 97 ASN A O 1
ATOM 765 N N . GLY A 1 98 ? -16.844 21.906 22.391 1 85.75 98 GLY A N 1
ATOM 766 C CA . GLY A 1 98 ? -17.312 23.25 22.734 1 85.75 98 GLY A CA 1
ATOM 767 C C . GLY A 1 98 ? -17.781 24.031 21.531 1 85.75 98 GLY A C 1
ATOM 768 O O . GLY A 1 98 ? -18.188 23.453 20.516 1 85.75 98 GLY A O 1
ATOM 769 N N . PHE A 1 99 ? -17.781 25.344 21.594 1 79.94 99 PHE A N 1
ATOM 770 C CA . PHE A 1 99 ? -18.422 26.188 20.594 1 79.94 99 PHE A CA 1
ATOM 771 C C . PHE A 1 99 ? -17.531 26.328 19.359 1 79.94 99 PHE A C 1
ATOM 773 O O . PHE A 1 99 ? -18.016 26.25 18.234 1 79.94 99 PHE A O 1
ATOM 780 N N . SER A 1 100 ? -16.234 26.5 19.531 1 85.81 100 SER A N 1
ATOM 781 C CA . SER A 1 100 ? -15.445 26.875 18.359 1 85.81 100 SER A CA 1
ATOM 782 C C . SER A 1 100 ? -14.297 25.906 18.125 1 85.81 100 SER A C 1
ATOM 784 O O . SER A 1 100 ? -13.609 26 17.109 1 85.81 100 SER A O 1
ATOM 786 N N . ASN A 1 101 ? -14.266 24.938 19.094 1 88.06 101 ASN A N 1
ATOM 787 C CA . ASN A 1 101 ? -13.141 24.016 18.969 1 88.06 101 ASN A CA 1
ATOM 788 C C . ASN A 1 101 ? -13.594 22.609 18.578 1 88.06 101 ASN A C 1
ATOM 790 O O . ASN A 1 101 ? -14.75 22.25 18.797 1 88.06 101 ASN A O 1
ATOM 794 N N . MET A 1 102 ? -12.648 21.875 17.984 1 92.12 102 MET A N 1
ATOM 795 C CA . MET A 1 102 ? -12.867 20.484 17.609 1 92.12 102 MET A CA 1
ATOM 796 C C . MET A 1 102 ? -11.742 19.594 18.141 1 92.12 102 MET A C 1
ATOM 798 O O . MET A 1 102 ? -10.578 20 18.141 1 92.12 102 MET A O 1
ATOM 802 N N . ARG A 1 103 ? -12.117 18.5 18.609 1 93.75 103 ARG A N 1
ATOM 803 C CA . ARG A 1 103 ? -11.164 17.422 18.828 1 93.75 103 ARG A CA 1
ATOM 804 C C . ARG A 1 103 ? -11.023 16.547 17.578 1 93.75 103 ARG A C 1
ATOM 806 O O . ARG A 1 103 ? -12.023 16.062 17.047 1 93.75 103 ARG A O 1
ATOM 813 N N . VAL A 1 104 ? -9.805 16.391 17.141 1 94.75 104 VAL A N 1
ATOM 814 C CA . VAL A 1 104 ? -9.609 15.609 15.922 1 94.75 104 VAL A CA 1
ATOM 815 C C . VAL A 1 104 ? -8.586 14.5 16.172 1 94.75 104 VAL A C 1
ATOM 817 O O . VAL A 1 104 ? -7.695 14.648 17.016 1 94.75 104 VAL A O 1
ATOM 820 N N . THR A 1 105 ? -8.773 13.422 15.516 1 96.38 105 THR A N 1
ATOM 821 C CA . THR A 1 105 ? -7.75 12.383 15.438 1 96.38 105 THR A CA 1
ATOM 822 C C . THR A 1 105 ? -7.02 12.453 14.094 1 96.38 105 THR A C 1
ATOM 824 O O . THR A 1 105 ? -7.656 12.445 13.039 1 96.38 105 THR A O 1
ATOM 827 N N . LEU A 1 106 ? -5.727 12.508 14.203 1 95.56 106 LEU A N 1
ATOM 828 C CA . LEU A 1 106 ? -4.883 12.617 13.016 1 95.56 106 LEU A CA 1
ATOM 829 C C . LEU A 1 106 ? -4.055 11.352 12.812 1 95.56 106 LEU A C 1
ATOM 831 O O . LEU A 1 106 ? -3.617 10.727 13.781 1 95.56 106 LEU A O 1
ATOM 835 N N . LYS A 1 107 ? -3.865 11.023 11.586 1 96.12 107 LYS A N 1
ATOM 836 C CA . LYS A 1 107 ? -3.113 9.812 11.273 1 96.12 107 LYS A CA 1
ATOM 837 C C . LYS A 1 107 ? -1.995 10.102 10.281 1 96.12 107 LYS A C 1
ATOM 839 O O . LYS A 1 107 ? -2.186 10.867 9.328 1 96.12 107 LYS A O 1
ATOM 844 N N . ASP A 1 108 ? -0.928 9.57 10.484 1 94.62 108 ASP A N 1
ATOM 845 C CA . ASP A 1 108 ? 0.161 9.461 9.523 1 94.62 108 ASP A CA 1
ATOM 846 C C . ASP A 1 108 ? 0.706 8.031 9.461 1 94.62 108 ASP A C 1
ATOM 848 O O . ASP A 1 108 ? 0.184 7.137 10.133 1 94.62 108 ASP A O 1
ATOM 852 N N . PRO A 1 109 ? 1.71 7.777 8.578 1 93.06 109 PRO A N 1
ATOM 853 C CA . PRO A 1 109 ? 2.158 6.391 8.445 1 93.06 109 PRO A CA 1
ATOM 854 C C . PRO A 1 109 ? 2.689 5.812 9.758 1 93.06 109 PRO A C 1
ATOM 856 O O . PRO A 1 109 ? 2.805 4.594 9.898 1 93.06 109 PRO A O 1
ATOM 859 N N . ALA A 1 110 ? 3.01 6.617 10.695 1 90.31 110 ALA A N 1
ATOM 860 C CA . ALA A 1 110 ? 3.557 6.152 11.961 1 90.31 110 ALA A CA 1
ATOM 861 C C . ALA A 1 110 ? 2.441 5.758 12.93 1 90.31 110 ALA A C 1
ATOM 863 O O . ALA A 1 110 ? 2.658 4.957 13.844 1 90.31 110 ALA A O 1
ATOM 864 N N . GLY A 1 111 ? 1.351 6.312 12.766 1 92.5 111 GLY A N 1
ATOM 865 C CA . GLY A 1 111 ? 0.25 6.07 13.688 1 92.5 111 GLY A CA 1
ATOM 866 C C . GLY A 1 111 ? 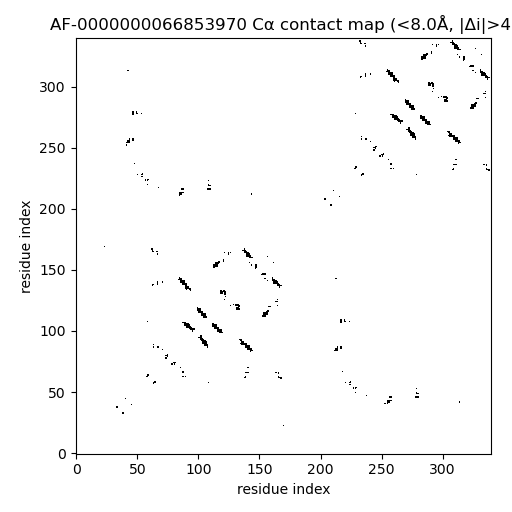-0.728 7.227 13.766 1 92.5 111 GLY A C 1
ATOM 867 O O . GLY A 1 111 ? -0.921 7.953 12.789 1 92.5 111 GLY A O 1
ATOM 868 N N . THR A 1 112 ? -1.409 7.273 14.93 1 93.94 112 THR A N 1
ATOM 869 C CA . THR A 1 112 ? -2.424 8.305 15.117 1 93.94 112 THR A CA 1
ATOM 870 C C . THR A 1 112 ? -2.068 9.195 16.312 1 93.94 112 THR A C 1
ATOM 872 O O . THR A 1 112 ? -1.336 8.781 17.203 1 93.94 112 THR A O 1
ATOM 875 N N . ILE A 1 113 ? -2.484 10.414 16.266 1 91.19 113 ILE A N 1
ATOM 876 C CA . ILE A 1 113 ? -2.34 11.359 17.375 1 91.19 113 ILE A CA 1
ATOM 877 C C . ILE A 1 113 ? -3.615 12.188 17.516 1 91.19 113 ILE A C 1
ATOM 879 O O . ILE A 1 113 ? -4.266 12.508 16.516 1 91.19 113 ILE A O 1
ATOM 883 N N . ASP A 1 114 ? -3.99 12.469 18.703 1 92.69 114 ASP A N 1
ATOM 884 C CA . ASP A 1 114 ? -5.117 13.375 18.922 1 92.69 114 ASP A CA 1
ATOM 885 C C . ASP A 1 114 ? -4.672 14.836 18.859 1 92.69 114 ASP A C 1
ATOM 887 O O . ASP A 1 114 ? -3.531 15.156 19.203 1 92.69 114 ASP A O 1
ATOM 891 N N . ALA A 1 115 ? -5.645 15.656 18.484 1 92.5 115 ALA A N 1
ATOM 892 C CA . ALA A 1 115 ? -5.348 17.078 18.359 1 92.5 115 ALA A CA 1
ATOM 893 C C . ALA A 1 115 ? -6.594 17.922 18.625 1 92.5 115 ALA A C 1
ATOM 895 O O . ALA A 1 115 ? -7.711 17.406 18.625 1 92.5 115 ALA A O 1
ATOM 896 N N . THR A 1 116 ? -6.363 19.125 18.922 1 91.25 116 THR A N 1
ATOM 897 C CA . THR A 1 116 ? -7.418 20.125 18.984 1 91.25 116 THR A CA 1
ATOM 898 C C . THR A 1 116 ? -7.191 21.203 17.922 1 91.25 116 THR A C 1
ATOM 900 O O . THR A 1 116 ? -6.047 21.547 17.609 1 91.25 116 THR A O 1
ATOM 903 N N . MET A 1 117 ? -8.312 21.688 17.406 1 91.25 117 MET A N 1
ATOM 904 C CA . MET A 1 117 ? -8.203 22.766 16.438 1 91.25 117 MET A CA 1
ATOM 905 C C . MET A 1 117 ? -9.484 23.594 16.391 1 91.25 117 MET A C 1
ATOM 907 O O . MET A 1 117 ? -10.539 23.125 16.828 1 91.25 117 MET A O 1
ATOM 911 N N . LYS A 1 118 ? -9.305 24.828 15.977 1 89 118 LYS A N 1
ATOM 912 C CA . LYS A 1 118 ? -10.484 25.656 15.742 1 89 118 LYS A CA 1
ATOM 913 C C . LYS A 1 118 ? -11.219 25.219 14.477 1 89 118 LYS A C 1
ATOM 915 O O . LYS A 1 118 ? -10.594 24.891 13.469 1 89 118 LYS A O 1
ATOM 920 N N . ARG A 1 119 ? -12.562 25.344 14.406 1 84.25 119 ARG A N 1
ATOM 921 C CA . ARG A 1 119 ? -13.414 24.938 13.297 1 84.25 119 ARG A CA 1
ATOM 922 C C . ARG A 1 119 ? -13.133 25.781 12.055 1 84.25 119 ARG A C 1
ATOM 924 O O . ARG A 1 119 ? -13.188 25.266 10.93 1 84.25 119 ARG A O 1
ATOM 931 N N . THR A 1 120 ? -12.734 27.031 12.164 1 81.12 120 THR A N 1
ATOM 932 C CA . THR A 1 120 ? -12.648 27.984 11.07 1 81.12 120 THR A CA 1
ATOM 933 C C . THR A 1 120 ? -11.242 28.016 10.484 1 81.12 120 THR A C 1
ATOM 935 O O . THR A 1 120 ? -10.93 28.875 9.648 1 81.12 120 THR A O 1
ATOM 938 N N . ILE A 1 121 ? -10.398 27.094 10.844 1 83.12 121 ILE A N 1
ATOM 939 C CA . ILE A 1 121 ? -9.016 27.141 10.391 1 83.12 121 ILE A CA 1
ATOM 940 C C . ILE A 1 121 ? -8.961 27.016 8.875 1 83.12 121 ILE A C 1
ATOM 942 O O . ILE A 1 121 ? -8.078 27.594 8.227 1 83.12 121 ILE A O 1
ATOM 946 N N . ILE A 1 122 ? -9.961 26.344 8.312 1 80.12 122 ILE A N 1
ATOM 947 C CA . ILE A 1 122 ? -9.938 26.109 6.879 1 80.12 122 ILE A CA 1
ATOM 948 C C . ILE A 1 122 ? -10.43 27.344 6.137 1 80.12 122 ILE A C 1
ATOM 950 O O . ILE A 1 122 ? -10.117 27.531 4.957 1 80.12 122 ILE A O 1
ATOM 954 N N . GLU A 1 123 ? -11.266 28.156 6.789 1 77.56 123 GLU A N 1
ATOM 955 C CA . GLU A 1 123 ? -11.797 29.344 6.145 1 77.56 123 GLU A CA 1
ATOM 956 C C . GLU A 1 123 ? -10.672 30.25 5.629 1 77.56 123 GLU A C 1
ATOM 958 O O . GLU A 1 123 ? -10.859 30.984 4.656 1 77.56 123 GLU A O 1
ATOM 963 N N . ARG A 1 124 ? -9.531 30.188 6.188 1 71.81 124 ARG A N 1
ATOM 964 C CA . ARG A 1 124 ? -8.422 31.062 5.832 1 71.81 124 ARG A CA 1
ATOM 965 C C . ARG A 1 124 ? -7.531 30.422 4.773 1 71.81 124 ARG A C 1
ATOM 967 O O . ARG A 1 124 ? -6.586 31.047 4.281 1 71.81 124 ARG A O 1
ATOM 974 N N . GLN A 1 125 ? -7.938 29.188 4.457 1 72.88 125 GLN A N 1
ATOM 975 C CA . GLN A 1 125 ? -7.188 28.5 3.408 1 72.88 125 GLN A CA 1
ATOM 976 C C . GLN A 1 125 ? -7.832 28.719 2.041 1 72.88 125 GLN A C 1
ATOM 978 O O . GLN A 1 125 ? -9.016 29.047 1.951 1 72.88 125 GLN A O 1
ATOM 983 N N . ASP A 1 126 ? -7.137 29.25 1.059 1 66.19 126 ASP A N 1
ATOM 984 C CA . ASP A 1 126 ? -7.652 29.5 -0.284 1 66.19 126 ASP A CA 1
ATOM 985 C C . ASP A 1 126 ? -8.438 28.312 -0.812 1 66.19 126 ASP A C 1
ATOM 987 O O . ASP A 1 126 ? -8.25 27.891 -1.959 1 66.19 126 ASP A O 1
ATOM 991 N N . CYS A 1 127 ? -9.117 27.688 0.138 1 67.75 127 CYS A N 1
ATOM 992 C CA . CYS A 1 127 ? -9.977 26.594 -0.319 1 67.75 127 CYS A CA 1
ATOM 993 C C . CYS A 1 127 ? -11.305 27.141 -0.827 1 67.75 127 CYS A C 1
ATOM 995 O O . CYS A 1 127 ? -11.477 28.344 -0.967 1 67.75 127 CYS A O 1
ATOM 997 N N . SER A 1 128 ? -12.219 26.234 -1.257 1 68.25 128 SER A N 1
ATOM 998 C CA . SER A 1 128 ? -13.531 26.641 -1.758 1 68.25 128 SER A CA 1
ATOM 999 C C . SER A 1 128 ? -14.297 27.438 -0.712 1 68.25 128 SER A C 1
ATOM 1001 O O . SER A 1 128 ? -14.195 27.156 0.486 1 68.25 128 SER A O 1
ATOM 1003 N N . PRO A 1 129 ? -14.898 28.656 -1.158 1 72.94 129 PRO A N 1
ATOM 1004 C CA . PRO A 1 129 ? -15.711 29.453 -0.236 1 72.94 129 PRO A CA 1
ATOM 1005 C C . PRO A 1 129 ? -16.734 28.609 0.516 1 72.94 129 PRO A C 1
ATOM 1007 O O . PRO A 1 129 ? -17.219 29.031 1.571 1 72.94 129 PRO A O 1
ATOM 1010 N N . TYR A 1 130 ? -16.922 27.391 -0.012 1 73.31 130 TYR A N 1
ATOM 1011 C CA . TYR A 1 130 ? -17.938 26.531 0.586 1 73.31 130 TYR A CA 1
ATOM 1012 C C . TYR A 1 130 ? -17.344 25.609 1.636 1 73.31 130 TYR A C 1
ATOM 1014 O O . TYR A 1 130 ? -18.078 24.938 2.373 1 73.31 130 TYR A O 1
ATOM 1022 N N . MET A 1 131 ? -16.125 25.625 1.636 1 76.38 131 MET A N 1
ATOM 1023 C CA . MET A 1 131 ? -15.461 24.766 2.623 1 76.38 131 MET A CA 1
ATOM 1024 C C . MET A 1 131 ? -15.188 25.547 3.91 1 76.38 131 MET A C 1
ATOM 1026 O O . MET A 1 131 ? -14.234 26.312 3.977 1 76.38 131 MET A O 1
ATOM 1030 N N . THR A 1 132 ? -16.062 25.391 4.977 1 77.5 132 THR A N 1
ATOM 1031 C CA . THR A 1 132 ? -15.977 26.188 6.191 1 77.5 132 THR A CA 1
ATOM 1032 C C . THR A 1 132 ? -15.422 25.375 7.348 1 77.5 132 THR A C 1
ATOM 1034 O O . THR A 1 132 ? -14.953 25.922 8.344 1 77.5 132 THR A O 1
ATOM 1037 N N . ASN A 1 133 ? -15.445 23.953 7.176 1 83.69 133 ASN A N 1
ATOM 1038 C CA . ASN A 1 133 ? -15.016 23.109 8.273 1 83.69 133 ASN A CA 1
ATOM 1039 C C . ASN A 1 133 ? -14.062 22.016 7.801 1 83.69 133 ASN A C 1
ATOM 1041 O O . ASN A 1 133 ? -14 21.719 6.605 1 83.69 133 ASN A O 1
ATOM 1045 N N . ILE A 1 134 ? -13.398 21.469 8.789 1 88.12 134 ILE A N 1
ATOM 1046 C CA . ILE A 1 134 ? -12.539 20.328 8.508 1 88.12 134 ILE A CA 1
ATOM 1047 C C . ILE A 1 134 ? -13.375 19.062 8.406 1 88.12 134 ILE A C 1
ATOM 1049 O O . ILE A 1 134 ? -14.328 18.875 9.164 1 88.12 134 ILE A O 1
ATOM 1053 N N . HIS A 1 135 ? -13.039 18.234 7.457 1 91.06 135 HIS A N 1
ATOM 1054 C CA . HIS A 1 135 ? -13.734 16.969 7.273 1 91.06 135 HIS A CA 1
ATOM 1055 C C . HIS A 1 135 ? -12.773 15.789 7.328 1 91.06 135 HIS A C 1
ATOM 1057 O O . HIS A 1 135 ? -11.578 15.953 7.07 1 91.06 135 HIS A O 1
ATOM 1063 N N . ILE A 1 136 ? -13.445 14.664 7.664 1 94.25 136 ILE A N 1
ATOM 1064 C CA . ILE A 1 136 ? -12.703 13.406 7.602 1 94.25 136 ILE A CA 1
ATOM 1065 C C . ILE A 1 136 ? -12.117 13.219 6.203 1 94.25 136 ILE A C 1
ATOM 1067 O O . ILE A 1 136 ? -12.797 13.469 5.203 1 94.25 136 ILE A O 1
ATOM 1071 N N . GLY A 1 137 ? -10.836 12.844 6.129 1 95 137 GLY A N 1
ATOM 1072 C CA . GLY A 1 137 ? -10.164 12.625 4.852 1 95 137 GLY A CA 1
ATOM 1073 C C . GLY A 1 137 ? -9.32 13.805 4.41 1 95 137 GLY A C 1
ATOM 1074 O O . GLY A 1 137 ? -8.492 13.68 3.506 1 95 137 GLY A O 1
ATOM 1075 N N . PHE A 1 138 ? -9.539 14.969 5.055 1 94.12 138 PHE A N 1
ATOM 1076 C CA . PHE A 1 138 ? -8.664 16.094 4.746 1 94.12 138 PHE A CA 1
ATOM 1077 C C . PHE A 1 138 ? -7.223 15.766 5.133 1 94.12 138 PHE A C 1
ATOM 1079 O O . PHE A 1 138 ? -6.977 15.102 6.141 1 94.12 138 PHE A O 1
ATOM 1086 N N . VAL A 1 139 ? -6.363 16.219 4.289 1 96.31 139 VAL A N 1
ATOM 1087 C CA . VAL A 1 139 ? -4.934 16.078 4.539 1 96.31 139 VAL A CA 1
ATOM 1088 C C . VAL A 1 139 ? -4.332 17.438 4.895 1 96.31 139 VAL A C 1
ATOM 1090 O O . VAL A 1 139 ? -4.543 18.422 4.184 1 96.31 139 VAL A O 1
ATOM 1093 N N . LEU A 1 140 ? -3.617 17.516 6.035 1 94.5 140 LEU A N 1
ATOM 1094 C CA . LEU A 1 140 ? -3.025 18.75 6.523 1 94.5 140 LEU A CA 1
ATOM 1095 C C . LEU A 1 140 ? -1.504 18.672 6.523 1 94.5 140 LEU A C 1
ATOM 1097 O O . LEU A 1 140 ? -0.938 17.641 6.887 1 94.5 140 LEU A O 1
ATOM 1101 N N . VAL A 1 141 ? -0.907 19.703 6.066 1 93.88 141 VAL A N 1
ATOM 1102 C CA . VAL A 1 141 ? 0.512 19.922 6.332 1 93.88 141 VAL A CA 1
ATOM 1103 C C . VAL A 1 141 ? 0.678 20.828 7.539 1 93.88 141 VAL A C 1
ATOM 1105 O O . VAL A 1 141 ? 0.227 21.984 7.523 1 93.88 141 VAL A O 1
ATOM 1108 N N . VAL A 1 142 ? 1.29 20.328 8.547 1 91.94 142 VAL A N 1
ATOM 1109 C CA . VAL A 1 142 ? 1.342 21.062 9.812 1 91.94 142 VAL A CA 1
ATOM 1110 C C . VAL A 1 142 ? 2.787 21.141 10.297 1 91.94 142 VAL A C 1
ATOM 1112 O O . VAL A 1 142 ? 3.572 20.219 10.102 1 91.94 142 VAL A O 1
ATOM 1115 N N . VAL A 1 143 ? 3.061 22.234 10.828 1 88.38 143 VAL A N 1
ATOM 1116 C CA . VAL A 1 143 ? 4.344 22.359 11.508 1 88.38 143 VAL A CA 1
ATOM 1117 C C . VAL A 1 143 ? 4.258 21.734 12.898 1 88.38 143 VAL A C 1
ATOM 1119 O O . VAL A 1 143 ? 3.361 22.062 13.68 1 88.38 143 VAL A O 1
ATOM 1122 N N . PHE A 1 144 ? 5.004 20.594 13.086 1 77.69 144 PHE A N 1
ATOM 1123 C CA . PHE A 1 144 ? 5.043 19.922 14.383 1 77.69 144 PHE A CA 1
ATOM 1124 C C . PHE A 1 144 ? 5.762 20.781 15.414 1 77.69 144 PHE A C 1
ATOM 1126 O O . PHE A 1 144 ? 6.973 21 15.312 1 77.69 144 PHE A O 1
ATOM 1133 N N . GLY A 1 145 ? 5.148 21.812 15.859 1 65.88 145 GLY A N 1
ATOM 1134 C CA . GLY A 1 145 ? 5.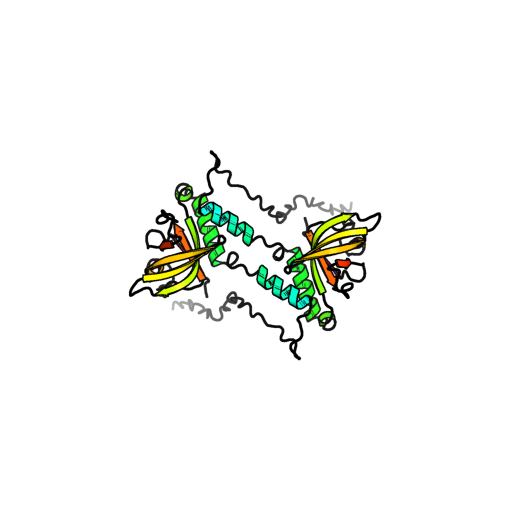734 22.609 16.938 1 65.88 145 GLY A CA 1
ATOM 1135 C C . GLY A 1 145 ? 6.094 21.781 18.156 1 65.88 145 GLY A C 1
ATOM 1136 O O . GLY A 1 145 ? 5.859 20.562 18.188 1 65.88 145 GLY A O 1
ATOM 1137 N N . PRO A 1 146 ? 6.809 22.375 19.109 1 56.41 146 PRO A N 1
ATOM 1138 C CA . PRO A 1 146 ? 7.156 21.672 20.359 1 56.41 146 PRO A CA 1
ATOM 1139 C C . PRO A 1 146 ? 5.973 20.938 20.969 1 56.41 146 PRO A C 1
ATOM 1141 O O . PRO A 1 146 ? 4.855 21.469 20.984 1 56.41 146 PRO A O 1
ATOM 1144 N N . PHE A 1 147 ? 6.086 19.594 20.781 1 53.28 147 PHE A N 1
ATOM 1145 C CA . PHE A 1 147 ? 5.055 18.781 21.406 1 53.28 147 PHE A CA 1
ATOM 1146 C C . PHE A 1 147 ? 4.863 19.188 22.875 1 53.28 147 PHE A C 1
ATOM 1148 O O . PHE A 1 147 ? 5.809 19.625 23.531 1 53.28 147 PHE A O 1
ATOM 1155 N N . PRO A 1 148 ? 3.617 19.516 23.25 1 52.16 148 PRO A N 1
ATOM 1156 C CA . PRO A 1 148 ? 3.5 19.656 24.703 1 52.16 148 PRO A CA 1
ATOM 1157 C C . PRO A 1 148 ? 4.289 18.609 25.469 1 52.16 148 PRO A C 1
ATOM 1159 O O . PRO A 1 148 ? 4.613 17.547 24.922 1 52.16 148 PRO A O 1
ATOM 1162 N N . PRO A 1 149 ? 4.66 18.906 26.641 1 50.78 149 PRO A N 1
ATOM 1163 C CA . PRO A 1 149 ? 5.438 17.953 27.438 1 50.78 149 PRO A CA 1
ATOM 1164 C C . PRO A 1 149 ? 5.02 16.5 27.203 1 50.78 149 PRO A C 1
ATOM 1166 O O . PRO A 1 149 ? 3.889 16.25 26.781 1 50.78 149 PRO A O 1
ATOM 1169 N N . HIS A 1 150 ? 6.059 15.57 27.328 1 49.94 150 HIS A N 1
ATOM 1170 C CA . HIS A 1 150 ? 6.238 14.164 27 1 49.94 150 HIS A CA 1
ATOM 1171 C C . HIS A 1 150 ? 4.945 13.383 27.172 1 49.94 150 HIS A C 1
ATOM 1173 O O . HIS A 1 150 ? 4.75 12.336 26.562 1 49.94 150 HIS A O 1
ATOM 1179 N N . SER A 1 151 ? 4.23 13.797 28.141 1 52.94 151 SER A N 1
ATOM 1180 C CA . SE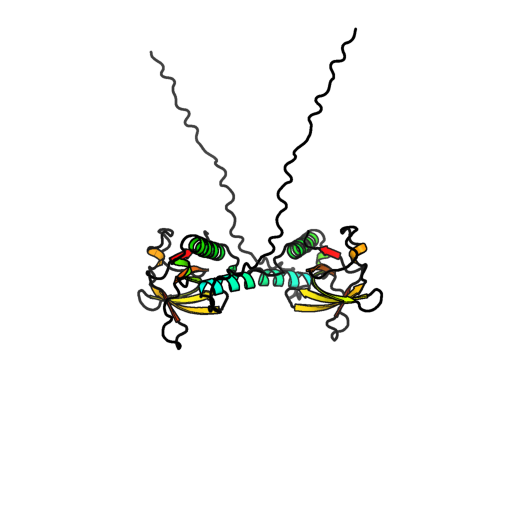R A 1 151 ? 3.121 12.969 28.594 1 52.94 151 SER A CA 1
ATOM 1181 C C . SER A 1 151 ? 1.921 13.094 27.672 1 52.94 151 SER A C 1
ATOM 1183 O O . SER A 1 151 ? 0.96 12.328 27.781 1 52.94 151 SER A O 1
ATOM 1185 N N . LYS A 1 152 ? 1.997 14.047 26.828 1 56.22 152 LYS A N 1
ATOM 1186 C CA . LYS A 1 152 ? 0.734 14.227 26.109 1 56.22 152 LYS A CA 1
ATOM 1187 C C . LYS A 1 152 ? 0.921 14.055 24.609 1 56.22 152 LYS A C 1
ATOM 1189 O O . LYS A 1 152 ? 1.686 14.797 23.984 1 56.22 152 LYS A O 1
ATOM 1194 N N . CYS A 1 153 ? 0.796 12.906 24.062 1 66.19 153 CYS A N 1
ATOM 1195 C CA . CYS A 1 153 ? 0.669 12.594 22.641 1 66.19 153 CYS A CA 1
ATOM 1196 C C . CYS A 1 153 ? -0.477 13.375 22.016 1 66.19 153 CYS A C 1
ATOM 1198 O O . CYS A 1 153 ? -1.487 12.789 21.625 1 66.19 153 CYS A O 1
ATOM 1200 N N . TYR A 1 154 ? -0.536 14.641 22.203 1 81.44 154 TYR A N 1
ATOM 1201 C CA . TYR A 1 154 ? -1.6 15.5 21.688 1 81.44 154 TYR A CA 1
ATOM 1202 C C . TYR A 1 154 ? -1.024 16.688 20.922 1 81.44 154 TYR A C 1
ATOM 1204 O O . TYR A 1 154 ? 0.037 17.203 21.281 1 81.44 154 TYR A O 1
ATOM 1212 N N . LEU A 1 155 ? -1.558 17.094 19.875 1 86.56 155 LEU A N 1
ATOM 1213 C CA . LEU A 1 155 ? -1.144 18.219 19.047 1 86.56 155 LEU A CA 1
ATOM 1214 C C . LEU A 1 155 ? -2.189 19.328 19.094 1 86.56 155 LEU A C 1
ATOM 1216 O O . LEU A 1 155 ? -3.391 19.062 19.031 1 86.56 155 LEU A O 1
ATOM 1220 N N . ASN A 1 156 ? -1.707 20.578 19.312 1 87.38 156 ASN A N 1
ATOM 1221 C CA . ASN A 1 156 ? -2.576 21.734 19.172 1 87.38 156 ASN A CA 1
ATOM 1222 C C . ASN A 1 156 ? -2.404 22.406 17.797 1 87.38 156 ASN A C 1
ATOM 1224 O O . ASN A 1 156 ? -1.384 23.047 17.547 1 87.38 156 ASN A O 1
ATOM 1228 N N . ILE A 1 157 ? -3.398 22.297 17.016 1 90.69 157 ILE A N 1
ATOM 1229 C CA . ILE A 1 157 ? -3.332 22.859 15.68 1 90.69 157 ILE A CA 1
ATOM 1230 C C . ILE A 1 157 ? -3.98 24.25 15.672 1 90.69 157 ILE A C 1
ATOM 1232 O O . ILE A 1 157 ? -5.121 24.406 16.109 1 90.69 157 ILE A O 1
ATOM 1236 N N . THR A 1 158 ? -3.246 25.203 15.242 1 88.5 158 THR A N 1
ATOM 1237 C CA . THR A 1 158 ? -3.699 26.578 15.133 1 88.5 158 THR A CA 1
ATOM 1238 C C . THR A 1 158 ? -3.459 27.125 13.727 1 88.5 158 THR A C 1
ATOM 1240 O O . THR A 1 158 ? -2.848 26.453 12.891 1 88.5 158 THR A O 1
ATOM 1243 N N . LEU A 1 159 ? -4.066 28.391 13.484 1 86.62 159 LEU A N 1
ATOM 1244 C CA . LEU A 1 159 ? -3.871 29.031 12.188 1 86.62 159 LEU A CA 1
ATOM 1245 C C . LEU A 1 159 ? -2.387 29.219 11.891 1 86.62 159 LEU A C 1
ATOM 1247 O O . LEU A 1 159 ? -1.978 29.25 10.734 1 86.62 159 LEU A O 1
ATOM 1251 N N . HIS A 1 160 ? -1.551 29.188 12.898 1 86.69 160 HIS A N 1
ATOM 1252 C CA . HIS A 1 160 ? -0.137 29.516 12.766 1 86.69 160 HIS A CA 1
ATOM 1253 C C . HIS A 1 160 ? 0.679 28.297 12.359 1 86.69 160 HIS A C 1
ATOM 1255 O O . HIS A 1 160 ? 1.824 28.438 11.922 1 86.69 160 HIS A O 1
ATOM 1261 N N . ASN A 1 161 ? 0.104 27.141 12.539 1 88.56 161 ASN A N 1
ATOM 1262 C CA . ASN A 1 161 ? 0.959 26 12.234 1 88.56 161 ASN A CA 1
ATOM 1263 C C . ASN A 1 161 ? 0.344 25.094 11.164 1 88.56 161 ASN A C 1
ATOM 1265 O O . ASN A 1 161 ? 0.932 24.094 10.781 1 88.56 161 ASN A O 1
ATOM 1269 N N . VAL A 1 162 ? -0.817 25.438 10.727 1 90.19 162 VAL A N 1
ATOM 1270 C CA . VAL A 1 162 ? -1.327 24.766 9.539 1 90.19 162 VAL A CA 1
ATOM 1271 C C . VAL A 1 162 ? -0.777 25.453 8.289 1 90.19 162 VAL A C 1
ATOM 1273 O O . VAL A 1 162 ? -1.021 26.641 8.062 1 90.19 162 VAL A O 1
ATOM 1276 N N . VAL A 1 163 ? -0.083 24.703 7.543 1 89 163 VAL A N 1
ATOM 1277 C CA . VAL A 1 163 ? 0.61 25.281 6.391 1 89 163 VAL A CA 1
ATOM 1278 C C . VAL A 1 163 ? -0.234 25.078 5.133 1 89 163 VAL A C 1
ATOM 1280 O O . VAL A 1 163 ? -0.252 25.938 4.25 1 89 163 VAL A O 1
ATOM 1283 N N . LYS A 1 164 ? -0.889 23.953 4.988 1 91.12 164 LYS A N 1
ATOM 1284 C CA . LYS A 1 164 ? -1.664 23.641 3.793 1 91.12 164 LYS A CA 1
ATOM 1285 C C . LYS A 1 164 ? -2.754 22.609 4.105 1 91.12 164 LYS A C 1
ATOM 1287 O O . LYS A 1 164 ? -2.572 21.75 4.961 1 91.12 164 LYS A O 1
ATOM 1292 N N . VAL A 1 165 ? -3.875 22.719 3.445 1 92.44 165 VAL A N 1
ATOM 1293 C CA . VAL A 1 165 ? -4.98 21.766 3.527 1 92.44 165 VAL A CA 1
ATOM 1294 C C . VAL A 1 165 ? -5.289 21.203 2.139 1 92.44 165 VAL A C 1
ATOM 1296 O O . VAL A 1 165 ? -5.445 21.969 1.18 1 92.44 165 VAL A O 1
ATOM 1299 N N . MET A 1 166 ? -5.285 19.891 2.02 1 92.06 166 MET A N 1
ATOM 1300 C CA . MET A 1 166 ? -5.605 19.219 0.762 1 92.06 166 MET A CA 1
ATOM 1301 C C . MET A 1 166 ? -6.809 18.297 0.929 1 92.06 166 MET A C 1
ATOM 1303 O O . MET A 1 166 ? -7.012 17.719 1.999 1 92.06 166 MET A O 1
ATOM 1307 N N . PHE A 1 167 ? -7.59 18.172 -0.125 1 90.69 167 PHE A N 1
ATOM 1308 C CA . PHE A 1 167 ? -8.75 17.281 -0.11 1 90.69 167 PHE A CA 1
ATOM 1309 C C . PHE A 1 167 ? -9.094 16.812 -1.52 1 90.69 167 PHE A C 1
ATOM 1311 O O . PHE A 1 167 ? -8.57 17.344 -2.5 1 90.69 167 PHE A O 1
ATOM 1318 N N . SER A 1 168 ? -9.688 15.609 -1.586 1 86.25 168 SER A N 1
ATOM 1319 C CA . SER A 1 168 ? -10.109 15.102 -2.887 1 86.25 168 SER A CA 1
ATOM 1320 C C . SER A 1 168 ? -11.172 15.992 -3.514 1 86.25 168 SER A C 1
ATOM 1322 O O . SER A 1 168 ? -12.055 16.5 -2.814 1 86.25 168 SER A O 1
ATOM 1324 N N . SER A 1 169 ? -10.828 16.578 -4.719 1 65.69 169 SER A N 1
ATOM 1325 C CA . SER A 1 169 ? -11.898 17.281 -5.422 1 65.69 169 SER A CA 1
ATOM 1326 C C . SER A 1 169 ? -13.055 16.344 -5.75 1 65.69 169 SER A C 1
ATOM 1328 O O . SER A 1 169 ? -12.844 15.188 -6.133 1 65.69 169 SER A O 1
ATOM 1330 N N . PHE A 1 170 ? -14.148 16.422 -4.977 1 49.84 170 PHE A N 1
ATOM 1331 C CA . PHE A 1 170 ? -15.336 15.695 -5.41 1 49.84 170 PHE A CA 1
ATOM 1332 C C . PHE A 1 170 ? -15.75 16.125 -6.816 1 49.84 170 PHE A C 1
ATOM 1334 O O . PHE A 1 170 ? -15.492 17.266 -7.223 1 49.84 170 PHE A O 1
ATOM 1341 N N . MET B 1 1 ? 22.906 6.449 -75.5 1 25.64 1 MET B N 1
ATOM 1342 C CA . MET B 1 1 ? 23.734 6.793 -74.375 1 25.64 1 MET B CA 1
ATOM 1343 C C . MET B 1 1 ? 22.859 7.039 -73.125 1 25.64 1 MET B C 1
ATOM 1345 O O . MET B 1 1 ? 22.328 8.133 -72.938 1 25.64 1 MET B O 1
ATOM 1349 N N . ASP B 1 2 ? 22 6.117 -72.812 1 32.16 2 ASP B N 1
ATOM 1350 C CA . ASP B 1 2 ? 20.766 6.086 -72.062 1 32.16 2 ASP B CA 1
ATOM 1351 C C . ASP B 1 2 ? 21.031 6.176 -70.562 1 32.16 2 ASP B C 1
ATOM 1353 O O . ASP B 1 2 ? 21.672 5.297 -69.938 1 32.16 2 ASP B O 1
ATOM 1357 N N . ASN B 1 3 ? 21.484 7.426 -70.062 1 32.41 3 ASN B N 1
ATOM 1358 C CA . ASN B 1 3 ? 21.969 7.859 -68.75 1 32.41 3 ASN B CA 1
ATOM 1359 C C . ASN B 1 3 ? 20.953 7.562 -67.625 1 32.41 3 ASN B C 1
ATOM 1361 O O . ASN B 1 3 ? 19.859 8.102 -67.625 1 32.41 3 ASN B O 1
ATOM 1365 N N . ASN B 1 4 ? 20.859 6.281 -67.188 1 33 4 ASN B N 1
ATOM 1366 C CA . ASN B 1 4 ? 19.891 5.734 -66.25 1 33 4 ASN B CA 1
ATOM 1367 C C . ASN B 1 4 ? 20.047 6.367 -64.875 1 33 4 ASN B C 1
ATOM 1369 O O . ASN B 1 4 ? 21.047 6.117 -64.125 1 33 4 ASN B O 1
ATOM 1373 N N . PRO B 1 5 ? 19.688 7.609 -64.625 1 30.33 5 PRO B N 1
ATOM 1374 C CA . PRO B 1 5 ? 20.078 8.453 -63.469 1 30.33 5 PRO B CA 1
ATOM 1375 C C . PRO B 1 5 ? 19.578 7.926 -62.156 1 30.33 5 PRO B C 1
ATOM 1377 O O . PRO B 1 5 ? 19.594 8.641 -61.156 1 30.33 5 PRO B O 1
ATOM 1380 N N . TRP B 1 6 ? 18.938 6.754 -62.062 1 31.19 6 TRP B N 1
ATOM 1381 C CA . TRP B 1 6 ? 18.156 6.48 -60.844 1 31.19 6 TRP B CA 1
ATOM 1382 C C . TRP B 1 6 ? 19.062 6.367 -59.625 1 31.19 6 TRP B C 1
ATOM 1384 O O . TRP B 1 6 ? 18.672 5.812 -58.594 1 31.19 6 TRP B O 1
ATOM 1394 N N . GLU B 1 7 ? 20.141 6.984 -59.562 1 29.12 7 GLU B N 1
ATOM 1395 C CA . GLU B 1 7 ? 21.016 6.742 -58.438 1 29.12 7 GLU B CA 1
ATOM 1396 C C . GLU B 1 7 ? 20.281 6.926 -57.094 1 29.12 7 GLU B C 1
ATOM 1398 O O . GLU B 1 7 ? 19.703 7.984 -56.844 1 29.12 7 GLU B O 1
ATOM 1403 N N . LEU B 1 8 ? 19.734 5.805 -56.594 1 29.16 8 LEU B N 1
ATOM 1404 C CA . LEU B 1 8 ? 18.938 5.504 -55.406 1 29.16 8 LEU B CA 1
ATOM 1405 C C . LEU B 1 8 ? 19.594 6.09 -54.156 1 29.16 8 LEU B C 1
ATOM 1407 O O . LEU B 1 8 ? 20.75 5.816 -53.844 1 29.16 8 LEU B O 1
ATOM 1411 N N . LEU B 1 9 ? 19.109 7.227 -53.75 1 27.61 9 LEU B N 1
ATOM 1412 C CA . LEU B 1 9 ? 19.469 8.023 -52.594 1 27.61 9 LEU B CA 1
ATOM 1413 C C . LEU B 1 9 ? 19.531 7.156 -51.344 1 27.61 9 LEU B C 1
ATOM 1415 O O . LEU B 1 9 ? 18.578 6.453 -51.031 1 27.61 9 LEU B O 1
ATOM 1419 N N . ASP B 1 10 ? 20.578 6.441 -51 1 30.19 10 ASP B N 1
ATOM 1420 C CA . ASP B 1 10 ? 20.922 5.688 -49.812 1 30.19 10 ASP B CA 1
ATOM 1421 C C . ASP B 1 10 ? 20.688 6.52 -48.531 1 30.19 10 ASP B C 1
ATOM 1423 O O . ASP B 1 10 ? 21.469 7.426 -48.25 1 30.19 10 ASP B O 1
ATOM 1427 N N . ILE B 1 11 ? 19.578 7.062 -48.438 1 30.34 11 ILE B N 1
ATOM 1428 C CA . ILE B 1 11 ? 19.312 7.887 -47.281 1 30.34 11 ILE B CA 1
ATOM 1429 C C . ILE B 1 11 ? 19.734 7.133 -46 1 30.34 11 ILE B C 1
ATOM 1431 O O . ILE B 1 11 ? 19.25 6.027 -45.75 1 30.34 11 ILE B O 1
ATOM 1435 N N . ASP B 1 12 ? 20.922 7.273 -45.562 1 29.48 12 ASP B N 1
ATOM 1436 C CA . ASP B 1 12 ? 21.547 6.801 -44.312 1 29.48 12 ASP B CA 1
ATOM 1437 C C . ASP B 1 12 ? 20.672 7.137 -43.094 1 29.48 12 ASP B C 1
ATOM 1439 O O . ASP B 1 12 ? 20.391 8.305 -42.844 1 29.48 12 ASP B O 1
ATOM 1443 N N . ASP B 1 13 ? 19.625 6.41 -42.875 1 31.47 13 ASP B N 1
ATOM 1444 C CA . ASP B 1 13 ? 18.625 6.457 -41.812 1 31.47 13 ASP B CA 1
ATOM 1445 C C . ASP B 1 13 ? 19.281 6.562 -40.438 1 31.47 13 ASP B C 1
ATOM 1447 O O . ASP B 1 13 ? 19.625 5.547 -39.812 1 31.47 13 ASP B O 1
ATOM 1451 N N . SER B 1 14 ? 20.266 7.477 -40.281 1 28.2 14 SER B N 1
ATOM 1452 C CA . SER B 1 14 ? 21.062 7.543 -39.062 1 28.2 14 SER B CA 1
ATOM 1453 C C . SER B 1 14 ? 20.172 7.512 -37.844 1 28.2 14 SER B C 1
ATOM 1455 O O . SER B 1 14 ? 20.375 6.684 -36.938 1 28.2 14 SER B O 1
ATOM 1457 N N . ASP B 1 15 ? 19.891 8.695 -37.25 1 29.72 15 ASP B N 1
ATOM 1458 C CA . ASP B 1 15 ? 20.016 9.109 -35.844 1 29.72 15 ASP B CA 1
ATOM 1459 C C . ASP B 1 15 ? 18.75 8.797 -35.062 1 29.72 15 ASP B C 1
ATOM 1461 O O . ASP B 1 15 ? 17.766 9.547 -35.125 1 29.72 15 ASP B O 1
ATOM 1465 N N . ILE B 1 16 ? 18.188 7.781 -35.25 1 31.84 16 ILE B N 1
ATOM 1466 C CA . ILE B 1 16 ? 16.906 7.617 -34.562 1 31.84 16 ILE B CA 1
ATOM 1467 C C . ILE B 1 16 ? 17.094 7.824 -33.062 1 31.84 16 ILE B C 1
ATOM 1469 O O . ILE B 1 16 ? 17.906 7.133 -32.438 1 31.84 16 ILE B O 1
ATOM 1473 N N . PRO B 1 17 ? 16.719 9.023 -32.5 1 28.89 17 PRO B N 1
ATOM 1474 C CA . PRO B 1 17 ? 16.922 9.273 -31.062 1 28.89 17 PRO B CA 1
ATOM 1475 C C . PRO B 1 17 ? 16.297 8.203 -30.172 1 28.89 17 PRO B C 1
ATOM 1477 O O . PRO B 1 17 ? 15.195 7.719 -30.469 1 28.89 17 PRO B O 1
ATOM 1480 N N . SER B 1 18 ? 17.062 7.242 -29.719 1 25.5 18 SER B N 1
ATOM 1481 C CA . SER B 1 18 ? 16.781 6.195 -28.734 1 25.5 18 SER B CA 1
ATOM 1482 C C . SER B 1 18 ? 15.914 6.727 -27.594 1 25.5 18 SER B C 1
ATOM 1484 O O . SER B 1 18 ? 16.266 7.719 -26.953 1 25.5 18 SER B O 1
ATOM 1486 N N . PHE B 1 19 ? 14.703 6.727 -27.797 1 27.2 19 PHE B N 1
ATOM 1487 C CA . PHE B 1 19 ? 13.672 7.027 -26.812 1 27.2 19 PHE B CA 1
ATOM 1488 C C . PHE B 1 19 ? 14.047 6.453 -25.453 1 27.2 19 PHE B C 1
ATOM 1490 O O . PHE B 1 19 ? 14.578 5.344 -25.359 1 27.2 19 PHE B O 1
ATOM 1497 N N . VAL B 1 20 ? 14.055 7.355 -24.469 1 30.66 20 VAL B N 1
ATOM 1498 C CA . VAL B 1 20 ? 14.328 7.324 -23.047 1 30.66 20 VAL B CA 1
ATOM 1499 C C . VAL B 1 20 ? 13.539 6.191 -22.391 1 30.66 20 VAL B C 1
ATOM 1501 O O . VAL B 1 20 ? 12.328 6.078 -22.578 1 30.66 20 VAL B O 1
ATOM 1504 N N . HIS B 1 21 ? 14.055 4.965 -22.453 1 27.16 21 HIS B N 1
ATOM 1505 C CA . HIS B 1 21 ? 13.602 3.816 -21.672 1 27.16 21 HIS B CA 1
ATOM 1506 C C . HIS B 1 21 ? 13.078 4.242 -20.312 1 27.16 21 HIS B C 1
ATOM 1508 O O . HIS B 1 21 ? 13.594 5.188 -19.703 1 27.16 21 HIS B O 1
ATOM 1514 N N . PRO B 1 22 ? 11.789 3.98 -20.172 1 29.12 22 PRO B N 1
ATOM 1515 C CA . PRO B 1 22 ? 11.234 4.199 -18.844 1 29.12 22 PRO B CA 1
ATOM 1516 C C . PRO B 1 22 ? 12.117 3.635 -17.734 1 29.12 22 PRO B C 1
ATOM 1518 O O . PRO B 1 22 ? 12.539 2.477 -17.797 1 29.12 22 PRO B O 1
ATOM 1521 N N . SER B 1 23 ? 13.07 4.355 -17.266 1 29.84 23 SER B N 1
ATOM 1522 C CA . SER B 1 23 ? 13.969 4.031 -16.156 1 29.84 23 SER B CA 1
ATOM 1523 C C . SER B 1 23 ? 13.219 3.348 -15.023 1 29.84 23 SER B C 1
ATOM 1525 O O . SER B 1 23 ? 12.062 3.672 -14.75 1 29.84 23 SER B O 1
ATOM 1527 N N . ASN B 1 24 ? 13.312 2.057 -14.875 1 28.59 24 ASN B N 1
ATOM 1528 C CA . ASN B 1 24 ? 13.148 1.319 -13.625 1 28.59 24 ASN B CA 1
ATOM 1529 C C . ASN B 1 24 ? 13.539 2.168 -12.422 1 28.59 24 ASN B C 1
ATOM 1531 O O . ASN B 1 24 ? 14.703 2.541 -12.273 1 28.59 24 ASN B O 1
ATOM 1535 N N . GLN B 1 25 ? 12.727 3.057 -12.094 1 28.03 25 GLN B N 1
ATOM 1536 C CA . GLN B 1 25 ? 13.008 3.895 -10.938 1 28.03 25 GLN B CA 1
ATOM 1537 C C . GLN B 1 25 ? 13.492 3.057 -9.758 1 28.03 25 GLN B C 1
ATOM 1539 O O . GLN B 1 25 ? 12.734 2.25 -9.203 1 28.03 25 GLN B O 1
ATOM 1544 N N . SER B 1 26 ? 14.641 2.412 -9.828 1 29.7 26 SER B N 1
ATOM 1545 C CA . SER B 1 26 ? 15.383 2.1 -8.609 1 29.7 26 SER B CA 1
ATOM 1546 C C . SER B 1 26 ? 15.172 3.172 -7.547 1 29.7 26 SER B C 1
ATOM 1548 O O . SER B 1 26 ? 15.438 4.352 -7.785 1 29.7 26 SER B O 1
ATOM 1550 N N . SER B 1 27 ? 14.133 3.062 -6.93 1 29.98 27 SER B N 1
ATOM 1551 C CA . SER B 1 27 ? 13.922 3.961 -5.797 1 29.98 27 SER B CA 1
ATOM 1552 C C . SER B 1 27 ? 15.195 4.133 -4.98 1 29.98 27 SER B C 1
ATOM 1554 O O . SER B 1 27 ? 15.609 3.221 -4.258 1 29.98 27 SER B O 1
ATOM 1556 N N . SER B 1 28 ? 16.188 4.582 -5.602 1 29.67 28 SER B N 1
ATOM 1557 C CA . SER B 1 28 ? 17.312 5.047 -4.789 1 29.67 28 SER B CA 1
ATOM 1558 C C . SER B 1 28 ? 16.812 5.879 -3.605 1 29.67 28 SER B C 1
ATOM 1560 O O . SER B 1 28 ? 16.172 6.91 -3.791 1 29.67 28 SER B O 1
ATOM 1562 N N . SER B 1 29 ? 16.375 5.176 -2.594 1 32.53 29 SER B N 1
ATOM 1563 C CA . SER B 1 29 ? 16.25 5.855 -1.309 1 32.53 29 SER B CA 1
ATOM 1564 C C . SER B 1 29 ? 17.375 6.859 -1.104 1 32.53 29 SER B C 1
ATOM 1566 O O . SER B 1 29 ? 18.516 6.473 -0.794 1 32.53 29 SER B O 1
ATOM 1568 N N . SER B 1 30 ? 17.578 7.625 -2.094 1 32.59 30 SER B N 1
ATOM 1569 C CA . SER B 1 30 ? 18.562 8.648 -1.744 1 32.59 30 SER B CA 1
ATOM 1570 C C . SER B 1 30 ? 18.344 9.156 -0.323 1 32.59 30 SER B C 1
ATOM 1572 O O . SER B 1 30 ? 17.281 9.703 -0.008 1 32.59 30 SER B O 1
ATOM 1574 N N . THR B 1 31 ? 18.859 8.344 0.568 1 35.38 31 THR B N 1
ATOM 1575 C CA . THR B 1 31 ? 19.109 8.867 1.907 1 35.38 31 THR B CA 1
ATOM 1576 C C . THR B 1 31 ? 19.547 10.328 1.845 1 35.38 31 THR B C 1
ATOM 1578 O O . THR B 1 31 ? 20.594 10.641 1.272 1 35.38 31 THR B O 1
ATOM 1581 N N . ILE B 1 32 ? 18.656 11.242 1.569 1 38.66 32 ILE B N 1
ATOM 1582 C CA . ILE B 1 32 ? 19.125 12.586 1.882 1 38.66 32 ILE B CA 1
ATOM 1583 C C . ILE B 1 32 ? 20.125 12.523 3.035 1 38.66 32 ILE B C 1
ATOM 1585 O O . ILE B 1 32 ? 19.766 12.195 4.164 1 38.66 32 ILE B O 1
ATOM 1589 N N . LEU B 1 33 ? 21.312 12.031 2.666 1 38.22 33 LEU B N 1
ATOM 1590 C CA . LEU B 1 33 ? 22.438 12.203 3.584 1 38.22 33 LEU B CA 1
ATOM 1591 C C . LEU B 1 33 ? 22.469 13.625 4.137 1 38.22 33 LEU B C 1
ATOM 1593 O O . LEU B 1 33 ? 22.656 14.578 3.385 1 38.22 33 LEU B O 1
ATOM 1597 N N . ILE B 1 34 ? 21.531 14.07 4.988 1 40.5 34 ILE B N 1
ATOM 1598 C CA . ILE B 1 34 ? 21.859 15.328 5.652 1 40.5 34 ILE B CA 1
ATOM 1599 C C . ILE B 1 34 ? 23.328 15.336 6.066 1 40.5 34 ILE B C 1
ATOM 1601 O O . ILE B 1 34 ? 23.797 14.422 6.75 1 40.5 34 ILE B O 1
ATOM 1605 N N . PRO B 1 35 ? 24.25 15.969 5.43 1 40.09 35 PRO B N 1
ATOM 1606 C CA . PRO B 1 35 ? 25.609 16.172 5.949 1 40.09 35 PRO B CA 1
ATOM 1607 C C . PRO B 1 35 ? 25.609 16.641 7.406 1 40.09 35 PRO B C 1
ATOM 1609 O O . PRO B 1 35 ? 24.844 17.516 7.785 1 40.09 35 PRO B O 1
ATOM 1612 N N . GLY B 1 36 ? 26.125 15.859 8.531 1 45.19 36 GLY B N 1
ATOM 1613 C CA . GLY B 1 36 ? 26.594 15.992 9.898 1 45.19 36 GLY B CA 1
ATOM 1614 C C . GLY B 1 36 ? 26.375 14.734 10.727 1 45.19 36 GLY B C 1
ATOM 1615 O O . GLY B 1 36 ? 25.906 13.719 10.211 1 45.19 36 GLY B O 1
ATOM 1616 N N . PRO B 1 37 ? 26.609 14.844 12.172 1 46.47 37 PRO B N 1
ATOM 1617 C CA . PRO B 1 37 ? 26.453 13.719 13.094 1 46.47 37 PRO B CA 1
ATOM 1618 C C . PRO B 1 37 ? 25.141 12.961 12.867 1 46.47 37 PRO B C 1
ATOM 1620 O O . PRO B 1 37 ? 24.219 13.477 12.219 1 46.47 37 PRO B O 1
ATOM 1623 N N . ALA B 1 38 ? 24.812 11.711 13.391 1 51.56 38 ALA B N 1
ATOM 1624 C CA . ALA B 1 38 ? 23.656 10.812 13.391 1 51.56 38 ALA B CA 1
ATOM 1625 C C . ALA B 1 38 ? 22.359 11.586 13.609 1 51.56 38 ALA B C 1
ATOM 1627 O O . ALA B 1 38 ? 21.922 11.758 14.75 1 51.56 38 ALA B O 1
ATOM 1628 N N . ARG B 1 39 ? 22.062 12.68 12.891 1 50.56 39 ARG B N 1
ATOM 1629 C CA . ARG B 1 39 ? 20.922 13.523 13.211 1 50.56 39 ARG B CA 1
ATOM 1630 C C . ARG B 1 39 ? 19.609 12.734 13.125 1 50.56 39 ARG B C 1
ATOM 1632 O O . ARG B 1 39 ? 19.453 11.891 12.242 1 50.56 39 ARG B O 1
ATOM 1639 N N . VAL B 1 40 ? 19 12.523 14.242 1 61.38 40 VAL B N 1
ATOM 1640 C CA . VAL B 1 40 ? 17.625 12.039 14.336 1 61.38 40 VAL B CA 1
ATOM 1641 C C . VAL B 1 40 ? 16.781 12.656 13.227 1 61.38 40 VAL B C 1
ATOM 1643 O O . VAL B 1 40 ? 16.797 13.867 13.023 1 61.38 40 VAL B O 1
ATOM 1646 N N . PRO B 1 41 ? 16.312 11.867 12.328 1 69.88 41 PRO B N 1
ATOM 1647 C CA . PRO B 1 41 ? 15.484 12.422 11.25 1 69.88 41 PRO B CA 1
ATOM 1648 C C . PRO B 1 41 ? 14.414 13.391 11.758 1 69.88 41 PRO B C 1
ATOM 1650 O O . PRO B 1 41 ? 13.836 13.172 12.828 1 69.88 41 PRO B O 1
ATOM 1653 N N . LEU B 1 42 ? 14.305 14.492 11.125 1 77.06 42 LEU B N 1
ATOM 1654 C CA . LEU B 1 42 ? 13.211 15.438 11.375 1 77.06 42 LEU B CA 1
ATOM 1655 C C . LEU B 1 42 ? 11.859 14.789 11.086 1 77.06 42 LEU B C 1
ATOM 1657 O O . LEU B 1 42 ? 11.781 13.828 10.32 1 77.06 42 LEU B O 1
ATOM 1661 N N . PRO B 1 43 ? 10.844 15.195 11.805 1 80.31 43 PRO B N 1
ATOM 1662 C CA . PRO B 1 43 ? 9.492 14.672 11.57 1 80.31 43 PRO B CA 1
ATOM 1663 C C . PRO B 1 43 ? 9.133 14.609 10.094 1 80.31 43 PRO B C 1
ATOM 1665 O O . PRO B 1 43 ? 8.492 13.656 9.648 1 80.31 43 PRO B 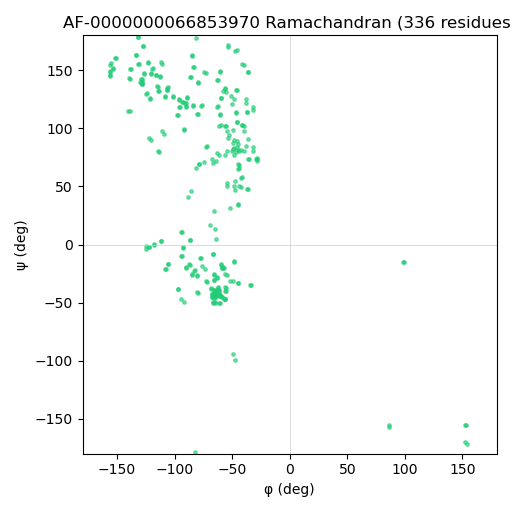O 1
ATOM 1668 N N . THR B 1 44 ? 9.664 15.57 9.359 1 85.31 44 THR B N 1
ATOM 1669 C CA . THR B 1 44 ? 9.383 15.617 7.93 1 85.31 44 THR B CA 1
ATOM 1670 C C . THR B 1 44 ? 10.008 14.422 7.219 1 85.31 44 THR B C 1
ATOM 1672 O O . THR B 1 44 ? 9.344 13.734 6.441 1 85.31 44 THR B O 1
ATOM 1675 N N . GLN B 1 45 ? 11.258 14.203 7.488 1 85.5 45 GLN B N 1
ATOM 1676 C CA . GLN B 1 45 ? 11.992 13.109 6.859 1 85.5 45 GLN B CA 1
ATOM 1677 C C . GLN B 1 45 ? 11.398 11.758 7.25 1 85.5 45 GLN B C 1
ATOM 1679 O O . GLN B 1 45 ? 11.289 10.852 6.418 1 85.5 45 GLN B O 1
ATOM 1684 N N . GLU B 1 46 ? 11.023 11.727 8.508 1 87.19 46 GLU B N 1
ATOM 1685 C CA . GLU B 1 46 ? 10.406 10.492 8.984 1 87.19 46 GLU B CA 1
ATOM 1686 C C . GLU B 1 46 ? 9.086 10.227 8.266 1 87.19 46 GLU B C 1
ATOM 1688 O O . GLU B 1 46 ? 8.812 9.086 7.867 1 87.19 46 GLU B O 1
ATOM 1693 N N . CYS B 1 47 ? 8.305 11.227 8.117 1 89.31 47 CYS B N 1
ATOM 1694 C CA . CYS B 1 47 ? 7.02 11.094 7.449 1 89.31 47 CYS B CA 1
ATOM 1695 C C . CYS B 1 47 ? 7.203 10.641 6.004 1 89.31 47 CYS B C 1
ATOM 1697 O O . CYS B 1 47 ? 6.496 9.75 5.535 1 89.31 47 CYS B O 1
ATOM 1699 N N . ILE B 1 48 ? 8.156 11.203 5.34 1 91.12 48 ILE B N 1
ATOM 1700 C CA . ILE B 1 48 ? 8.438 10.883 3.943 1 91.12 48 ILE B CA 1
ATOM 1701 C C . ILE B 1 48 ? 8.898 9.43 3.828 1 91.12 48 ILE B C 1
ATOM 1703 O O . ILE B 1 48 ? 8.391 8.672 2.998 1 91.12 48 ILE B O 1
ATOM 1707 N N . MET B 1 49 ? 9.867 9.086 4.684 1 91.81 49 MET B N 1
ATOM 1708 C CA . MET B 1 49 ? 10.414 7.738 4.656 1 91.81 49 MET B CA 1
ATOM 1709 C C . MET B 1 49 ? 9.336 6.703 4.945 1 91.81 49 MET B C 1
ATOM 1711 O O . MET B 1 49 ? 9.266 5.672 4.273 1 91.81 49 MET B O 1
ATOM 1715 N N . ARG B 1 50 ? 8.516 6.957 5.922 1 92.5 50 ARG B N 1
ATOM 1716 C CA . ARG B 1 50 ? 7.469 6.02 6.297 1 92.5 50 ARG B CA 1
ATOM 1717 C C . ARG B 1 50 ? 6.406 5.926 5.207 1 92.5 50 ARG B C 1
ATOM 1719 O O . ARG B 1 50 ? 5.883 4.844 4.93 1 92.5 50 ARG B O 1
ATOM 1726 N N . THR B 1 51 ? 6.102 7.086 4.598 1 93 51 THR B N 1
ATOM 1727 C CA . THR B 1 51 ? 5.176 7.066 3.469 1 93 51 THR B CA 1
ATOM 1728 C C . THR B 1 51 ? 5.699 6.164 2.355 1 93 51 THR B C 1
ATOM 1730 O O . THR B 1 51 ? 4.961 5.336 1.82 1 93 51 THR B O 1
ATOM 1733 N N . HIS B 1 52 ? 6.953 6.316 2.078 1 91.06 52 HIS B N 1
ATOM 1734 C CA . HIS B 1 52 ? 7.574 5.496 1.044 1 91.06 52 HIS B CA 1
ATOM 1735 C C . HIS B 1 52 ? 7.512 4.016 1.402 1 91.06 52 HIS B C 1
ATOM 1737 O O . HIS B 1 52 ? 7.23 3.178 0.544 1 91.06 52 HIS B O 1
ATOM 1743 N N . GLN B 1 53 ? 7.703 3.723 2.631 1 89.56 53 GLN B N 1
ATOM 1744 C CA . GLN B 1 53 ? 7.695 2.34 3.094 1 89.56 53 GLN B CA 1
ATOM 1745 C C . GLN B 1 53 ? 6.309 1.72 2.959 1 89.56 53 GLN B C 1
ATOM 1747 O O . GLN B 1 53 ? 6.172 0.581 2.508 1 89.56 53 GLN B O 1
ATOM 1752 N N . VAL B 1 54 ? 5.305 2.488 3.314 1 88.81 54 VAL B N 1
ATOM 1753 C CA . VAL B 1 54 ? 3.967 1.91 3.342 1 88.81 54 VAL B CA 1
ATOM 1754 C C . VAL B 1 54 ? 3.367 1.925 1.938 1 88.81 54 VAL B C 1
ATOM 1756 O O . VAL B 1 54 ? 2.445 1.16 1.641 1 88.81 54 VAL B O 1
ATOM 1759 N N . THR B 1 55 ? 3.842 2.791 1.064 1 89.31 55 THR B N 1
ATOM 1760 C CA . THR B 1 55 ? 3.279 2.881 -0.278 1 89.31 55 THR B CA 1
ATOM 1761 C C . THR B 1 55 ? 4.004 1.937 -1.233 1 89.31 55 THR B C 1
ATOM 1763 O O . THR B 1 55 ? 3.494 1.628 -2.312 1 89.31 55 THR B O 1
ATOM 1766 N N . GLN B 1 56 ? 5.195 1.516 -0.895 1 87.62 56 GLN B N 1
ATOM 1767 C CA . GLN B 1 56 ? 5.926 0.548 -1.71 1 87.62 56 GLN B CA 1
ATOM 1768 C C . GLN B 1 56 ? 5.41 -0.869 -1.474 1 87.62 56 GLN B C 1
ATOM 1770 O O . GLN B 1 56 ? 6.074 -1.674 -0.817 1 87.62 56 GLN B O 1
ATOM 1775 N N . CYS B 1 57 ? 4.289 -1.197 -1.868 1 90.12 57 CYS B N 1
ATOM 1776 C CA . CYS B 1 57 ? 3.635 -2.496 -1.762 1 90.12 57 CYS B CA 1
ATOM 1777 C C . CYS B 1 57 ? 3.934 -3.359 -2.982 1 90.12 57 CYS B C 1
ATOM 1779 O O . CYS B 1 57 ? 3.668 -2.953 -4.113 1 90.12 57 CYS B O 1
ATOM 1781 N N . GLU B 1 58 ? 4.543 -4.43 -2.766 1 92.81 58 GLU B N 1
ATOM 1782 C CA . GLU B 1 58 ? 4.902 -5.309 -3.873 1 92.81 58 GLU B CA 1
ATOM 1783 C C . GLU B 1 58 ? 3.664 -5.75 -4.648 1 92.81 58 GLU B C 1
ATOM 1785 O O . GLU B 1 58 ? 3.744 -6.039 -5.844 1 92.81 58 GLU B O 1
ATOM 1790 N N . PHE B 1 59 ? 2.498 -5.672 -4.082 1 95.5 59 PHE B N 1
ATOM 1791 C CA . PHE B 1 59 ? 1.253 -6.09 -4.711 1 95.5 59 PHE B CA 1
ATOM 1792 C C . PHE B 1 59 ? 0.664 -4.961 -5.551 1 95.5 59 PHE B C 1
ATOM 1794 O O . PHE B 1 59 ? -0.398 -5.121 -6.156 1 95.5 59 PHE B O 1
ATOM 1801 N N . ASN B 1 60 ? 1.426 -3.887 -5.605 1 91.25 60 ASN B N 1
ATOM 1802 C CA . ASN B 1 60 ? 1.056 -2.756 -6.449 1 91.25 60 ASN B CA 1
ATOM 1803 C C . ASN B 1 60 ? 2.021 -2.592 -7.621 1 91.25 60 ASN B C 1
ATOM 1805 O O . ASN B 1 60 ? 1.919 -1.631 -8.383 1 91.25 60 ASN B O 1
ATOM 1809 N N . LYS B 1 61 ? 2.932 -3.424 -7.773 1 93.12 61 LYS B N 1
ATOM 1810 C CA . LYS B 1 61 ? 3.898 -3.352 -8.867 1 93.12 61 LYS B CA 1
ATOM 1811 C C . LYS B 1 61 ? 3.354 -4.016 -10.125 1 93.12 61 LYS B C 1
ATOM 1813 O O . LYS B 1 61 ? 2.469 -4.871 -10.047 1 93.12 61 LYS B O 1
ATOM 1818 N N . ASN B 1 62 ? 3.943 -3.713 -11.195 1 94.06 62 ASN B N 1
ATOM 1819 C CA . ASN B 1 62 ? 3.402 -4.035 -12.508 1 94.06 62 ASN B CA 1
ATOM 1820 C C . ASN B 1 62 ? 3.24 -5.539 -12.695 1 94.06 62 ASN B C 1
ATOM 1822 O O . ASN B 1 62 ? 2.191 -6.004 -13.148 1 94.06 62 ASN B O 1
ATOM 1826 N N . PRO B 1 63 ? 4.258 -6.406 -12.422 1 95.12 63 PRO B N 1
ATOM 1827 C CA . PRO B 1 63 ? 4.055 -7.836 -12.672 1 95.12 63 PRO B CA 1
ATOM 1828 C C . PRO B 1 63 ? 2.834 -8.398 -11.945 1 95.12 63 PRO B C 1
ATOM 1830 O O . PRO B 1 63 ? 2.086 -9.195 -12.516 1 95.12 63 PRO B O 1
ATOM 1833 N N . TRP B 1 64 ? 2.619 -7.969 -10.703 1 96.94 64 TRP B N 1
ATOM 1834 C CA . TRP B 1 64 ? 1.456 -8.422 -9.945 1 96.94 64 TRP B CA 1
ATOM 1835 C C . TRP B 1 64 ? 0.165 -7.891 -10.562 1 96.94 64 TRP B C 1
ATOM 1837 O O . TRP B 1 64 ? -0.798 -8.641 -10.742 1 96.94 64 TRP B O 1
ATOM 1847 N N . LEU B 1 65 ? 0.216 -6.598 -10.883 1 94.44 65 LEU B N 1
ATOM 1848 C CA . LEU B 1 65 ? -0.971 -5.973 -11.461 1 94.44 65 LEU B CA 1
ATOM 1849 C C . LEU B 1 65 ? -1.339 -6.625 -12.789 1 94.44 65 LEU B C 1
ATOM 1851 O O . LEU B 1 65 ? -2.521 -6.781 -13.102 1 94.44 65 LEU B O 1
ATOM 1855 N N . HIS B 1 66 ? -0.397 -6.996 -13.562 1 95.06 66 HIS B N 1
ATOM 1856 C CA . HIS B 1 66 ? -0.65 -7.703 -14.82 1 95.06 66 HIS B CA 1
ATOM 1857 C C . HIS B 1 66 ? -1.254 -9.078 -14.562 1 95.06 66 HIS B C 1
ATOM 1859 O O . HIS B 1 66 ? -2.139 -9.516 -15.305 1 95.06 66 HIS B O 1
ATOM 1865 N N . ALA B 1 67 ? -0.761 -9.711 -13.555 1 95.19 67 ALA B N 1
ATOM 1866 C CA . ALA B 1 67 ? -1.327 -11.008 -13.195 1 95.19 67 ALA B CA 1
ATOM 1867 C C . ALA B 1 67 ? -2.779 -10.867 -12.75 1 95.19 67 ALA B C 1
ATOM 1869 O O . ALA B 1 67 ? -3.633 -11.68 -13.125 1 95.19 67 ALA B O 1
ATOM 1870 N N . LEU B 1 68 ? -2.996 -9.891 -11.945 1 94.19 68 LEU B N 1
ATOM 1871 C CA . LEU B 1 68 ? -4.352 -9.602 -11.492 1 94.19 68 LEU B CA 1
ATOM 1872 C C . LEU B 1 68 ? -5.285 -9.367 -12.672 1 94.19 68 LEU B C 1
ATOM 1874 O O . LEU B 1 68 ? -6.379 -9.93 -12.727 1 94.19 68 LEU B O 1
ATOM 1878 N N . ASP B 1 69 ? -4.836 -8.555 -13.625 1 92.69 69 ASP B N 1
ATOM 1879 C CA . ASP B 1 69 ? -5.613 -8.281 -14.828 1 92.69 69 ASP B CA 1
ATOM 1880 C C . ASP B 1 69 ? -5.875 -9.555 -15.617 1 92.69 69 ASP B C 1
ATOM 1882 O O . ASP B 1 69 ? -6.973 -9.758 -16.141 1 92.69 69 ASP B O 1
ATOM 1886 N N . PHE B 1 70 ? -4.844 -10.383 -15.742 1 91.19 70 PHE B N 1
ATOM 1887 C CA . PHE B 1 70 ? -4.957 -11.664 -16.422 1 91.19 70 PHE B CA 1
ATOM 1888 C C . PHE B 1 70 ? -6.059 -12.516 -15.797 1 91.19 70 PHE B C 1
ATOM 1890 O O . PHE B 1 70 ? -6.914 -13.047 -16.5 1 91.19 70 PHE B O 1
ATOM 1897 N N . VAL B 1 71 ? -6.113 -12.633 -14.469 1 89.62 71 VAL B N 1
ATOM 1898 C CA . VAL B 1 71 ? -7.082 -13.445 -13.742 1 89.62 71 VAL B CA 1
ATOM 1899 C C . VAL B 1 71 ? -8.484 -12.852 -13.898 1 89.62 71 VAL B C 1
ATOM 1901 O O . VAL B 1 71 ? -9.445 -13.586 -14.133 1 89.62 71 VAL B O 1
ATOM 1904 N N . LEU B 1 72 ? -8.539 -11.602 -13.805 1 88.38 72 LEU B N 1
ATOM 1905 C CA . LEU B 1 72 ? -9.82 -10.914 -13.906 1 88.38 72 LEU B CA 1
ATOM 1906 C C . LEU B 1 72 ? -10.398 -11.055 -15.312 1 88.38 72 LEU B C 1
ATOM 1908 O O . LEU B 1 72 ? -11.602 -11.234 -15.484 1 88.38 72 LEU B O 1
ATOM 1912 N N . SER B 1 73 ? -9.516 -10.891 -16.297 1 87.38 73 SER B N 1
ATOM 1913 C CA . SER B 1 73 ? -9.945 -11.008 -17.688 1 87.38 73 SER B CA 1
ATOM 1914 C C . SER B 1 73 ? -10.406 -12.422 -18 1 87.38 73 SER B C 1
ATOM 1916 O O . SER B 1 73 ? -11.359 -12.609 -18.766 1 87.38 73 SER B O 1
ATOM 1918 N N . ARG B 1 74 ? -9.719 -13.445 -17.5 1 80.81 74 ARG B N 1
ATOM 1919 C CA . ARG B 1 74 ? -10.094 -14.836 -17.734 1 80.81 74 ARG B CA 1
ATOM 1920 C C . ARG B 1 74 ? -11.438 -15.156 -17.078 1 80.81 74 ARG B C 1
ATOM 1922 O O . ARG B 1 74 ? -12.234 -15.914 -17.641 1 80.81 74 ARG B O 1
ATOM 1929 N N . GLY B 1 75 ? -11.625 -14.711 -15.789 1 70.94 75 GLY B N 1
ATOM 1930 C CA . GLY B 1 75 ? -12.906 -14.891 -15.125 1 70.94 75 GLY B CA 1
ATOM 1931 C C . GLY B 1 75 ? -14.062 -14.289 -15.891 1 70.94 75 GLY B C 1
ATOM 1932 O O . GLY B 1 75 ? -15.18 -14.812 -15.859 1 70.94 75 GLY B O 1
ATOM 1933 N N . SER B 1 76 ? -13.711 -13.164 -16.484 1 67.06 76 SER B N 1
ATOM 1934 C CA . SER B 1 76 ? -14.758 -12.492 -17.25 1 67.06 76 SER B CA 1
ATOM 1935 C C . SER B 1 76 ? -15.055 -13.242 -18.547 1 67.06 76 SER B C 1
ATOM 1937 O O . SER B 1 76 ? -16.188 -13.234 -19.031 1 67.06 76 SER B O 1
ATOM 1939 N N . ILE B 1 77 ? -14.023 -13.891 -19.094 1 62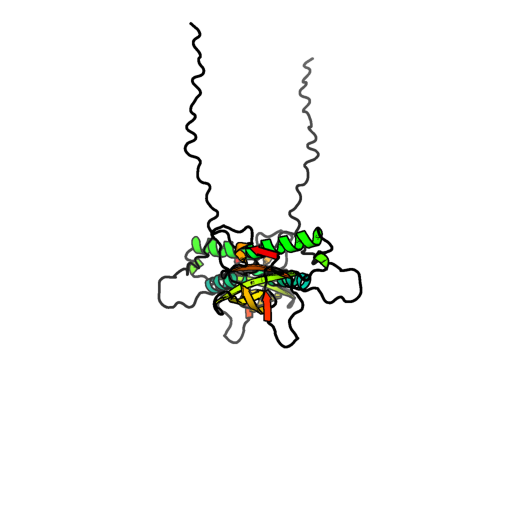.59 77 ILE B N 1
ATOM 1940 C CA . ILE B 1 77 ? -14.164 -14.508 -20.406 1 62.59 77 ILE B CA 1
ATOM 1941 C C . ILE B 1 77 ? -14.555 -15.977 -20.25 1 62.59 77 ILE B C 1
ATOM 1943 O O . ILE B 1 77 ? -15.391 -16.484 -21 1 62.59 77 ILE B O 1
ATOM 1947 N N . ASP B 1 78 ? -13.82 -16.656 -19.344 1 59.88 78 ASP B N 1
ATOM 1948 C CA . ASP B 1 78 ? -14.023 -18.094 -19.25 1 59.88 78 ASP B CA 1
ATOM 1949 C C . ASP B 1 78 ? -14.695 -18.469 -17.922 1 59.88 78 ASP B C 1
ATOM 1951 O O . ASP B 1 78 ? -14.047 -18.484 -16.875 1 59.88 78 ASP B O 1
ATOM 1955 N N . TYR B 1 79 ? -15.922 -18.641 -17.922 1 56.69 79 TYR B N 1
ATOM 1956 C CA . TYR B 1 79 ? -16.75 -19.016 -16.766 1 56.69 79 TYR B CA 1
ATOM 1957 C C . TYR B 1 79 ? -16.203 -20.25 -16.078 1 56.69 79 TYR B C 1
ATOM 1959 O O . TYR B 1 79 ? -16.422 -20.453 -14.883 1 56.69 79 TYR B O 1
ATOM 1967 N N . THR B 1 80 ? -15.578 -21.094 -16.953 1 56.75 80 THR B N 1
ATOM 1968 C CA . THR B 1 80 ? -15.023 -22.297 -16.359 1 56.75 80 THR B CA 1
ATOM 1969 C C . THR B 1 80 ? -13.875 -21.953 -15.406 1 56.75 80 THR B C 1
ATOM 1971 O O . THR B 1 80 ? -13.641 -22.672 -14.422 1 56.75 80 THR B O 1
ATOM 1974 N N . PHE B 1 81 ? -13.352 -20.812 -15.766 1 57.53 81 PHE B N 1
ATOM 1975 C CA . PHE B 1 81 ? -12.266 -20.312 -14.938 1 57.53 81 PHE B CA 1
ATOM 1976 C C . PHE B 1 81 ? -12.797 -19.781 -13.609 1 57.53 81 PHE B C 1
ATOM 1978 O O . PHE B 1 81 ? -12.086 -19.781 -12.602 1 57.53 81 PHE B O 1
ATOM 1985 N N . ASP B 1 82 ? -14.023 -19.516 -13.781 1 59.69 82 ASP B N 1
ATOM 1986 C CA . ASP B 1 82 ? -14.633 -18.938 -12.578 1 59.69 82 ASP B CA 1
ATOM 1987 C C . ASP B 1 82 ? -14.688 -19.969 -11.453 1 59.69 82 ASP B C 1
ATOM 1989 O O . ASP B 1 82 ? -14.781 -19.609 -10.281 1 59.69 82 ASP B O 1
ATOM 1993 N N . HIS B 1 83 ? -14.312 -21.203 -11.945 1 71.31 83 HIS B N 1
ATOM 1994 C CA . HIS B 1 83 ? -14.43 -22.234 -10.922 1 71.31 83 HIS B CA 1
ATOM 1995 C C . HIS B 1 83 ? -13.07 -22.859 -10.609 1 71.31 83 HIS B C 1
ATOM 1997 O O . HIS B 1 83 ? -12.977 -23.75 -9.766 1 71.31 83 HIS B O 1
ATOM 2003 N N . VAL B 1 84 ? -12.125 -22.328 -11.344 1 76.94 84 VAL B N 1
ATOM 2004 C CA . VAL B 1 84 ? -10.781 -22.828 -11.07 1 76.94 84 VAL B CA 1
ATOM 2005 C C . VAL B 1 84 ? -10.125 -21.969 -9.992 1 76.94 84 VAL B C 1
ATOM 2007 O O . VAL B 1 84 ? -10.062 -20.734 -10.109 1 76.94 84 VAL B O 1
ATOM 2010 N N . PRO B 1 85 ? -9.734 -22.562 -8.938 1 84.75 85 PRO B N 1
ATOM 2011 C CA . PRO B 1 85 ? -9.117 -21.812 -7.844 1 84.75 85 PRO B CA 1
ATOM 2012 C C . PRO B 1 85 ? -7.703 -21.344 -8.18 1 84.75 85 PRO B C 1
ATOM 2014 O O . PRO B 1 85 ? -6.727 -22.031 -7.863 1 84.75 85 PRO B O 1
ATOM 2017 N N . LEU B 1 86 ? -7.645 -20.203 -8.859 1 88.75 86 LEU B N 1
ATOM 2018 C CA . LEU B 1 86 ? -6.355 -19.594 -9.18 1 88.75 86 LEU B CA 1
ATOM 2019 C C . LEU B 1 86 ? -5.871 -18.703 -8.031 1 88.75 86 LEU B C 1
ATOM 2021 O O . LEU B 1 86 ? -6.68 -18.109 -7.32 1 88.75 86 LEU B O 1
ATOM 2025 N N . THR B 1 87 ? -4.633 -18.719 -7.844 1 90.12 87 THR B N 1
ATOM 2026 C CA . THR B 1 87 ? -4.02 -17.719 -6.973 1 90.12 87 THR B CA 1
ATOM 2027 C C . THR B 1 87 ? -2.807 -17.078 -7.648 1 90.12 87 THR B C 1
ATOM 2029 O O . THR B 1 87 ? -2.262 -17.641 -8.602 1 90.12 87 THR B O 1
ATOM 2032 N N . ILE B 1 88 ? -2.518 -15.914 -7.23 1 94.25 88 ILE B N 1
ATOM 2033 C CA . ILE B 1 88 ? -1.327 -15.195 -7.664 1 94.25 88 ILE B CA 1
ATOM 2034 C C . ILE B 1 88 ? -0.292 -15.18 -6.543 1 94.25 88 ILE B C 1
ATOM 2036 O O . ILE B 1 88 ? -0.626 -14.914 -5.387 1 94.25 88 ILE B O 1
ATOM 2040 N N . VAL B 1 89 ? 0.947 -15.484 -6.859 1 95.56 89 VAL B N 1
ATOM 2041 C CA . VAL B 1 89 ? 1.991 -15.523 -5.84 1 95.56 89 VAL B CA 1
ATOM 2042 C C . VAL B 1 89 ? 3.268 -14.883 -6.387 1 95.56 89 VAL B C 1
ATOM 2044 O O . VAL B 1 89 ? 3.492 -14.875 -7.602 1 95.56 89 VAL B O 1
ATOM 2047 N N . ILE B 1 90 ? 4.02 -14.328 -5.488 1 97.25 90 ILE B N 1
ATOM 2048 C CA . ILE B 1 90 ? 5.336 -13.773 -5.781 1 97.25 90 ILE B CA 1
ATOM 2049 C C . ILE B 1 90 ? 6.422 -14.695 -5.234 1 97.25 90 ILE B C 1
ATOM 2051 O O . ILE B 1 90 ? 6.34 -15.148 -4.094 1 97.25 90 ILE B O 1
ATOM 2055 N N . VAL B 1 91 ? 7.43 -14.945 -5.996 1 96.56 91 VAL B N 1
ATOM 2056 C CA . VAL B 1 91 ? 8.562 -15.75 -5.551 1 96.56 91 VAL B CA 1
ATOM 2057 C C . VAL B 1 91 ? 9.461 -14.922 -4.637 1 96.56 91 VAL B C 1
ATOM 2059 O O . VAL B 1 91 ? 9.969 -13.875 -5.043 1 96.56 91 VAL B O 1
ATOM 2062 N N . LYS B 1 92 ? 9.641 -15.344 -3.408 1 97.44 92 LYS B N 1
ATOM 2063 C CA . LYS B 1 92 ? 10.422 -14.586 -2.428 1 97.44 92 LYS B CA 1
ATOM 2064 C C . LYS B 1 92 ? 11.766 -15.258 -2.158 1 97.44 92 LYS B C 1
ATOM 2066 O O . LYS B 1 92 ? 12.703 -14.609 -1.685 1 97.44 92 LYS B O 1
ATOM 2071 N N . SER B 1 93 ? 11.812 -16.578 -2.473 1 96.75 93 SER B N 1
ATOM 2072 C CA . SER B 1 93 ? 13.086 -17.297 -2.381 1 96.75 93 SER B CA 1
ATOM 2073 C C . SER B 1 93 ? 13.094 -18.516 -3.289 1 96.75 93 SER B C 1
ATOM 2075 O O . SER B 1 93 ? 12.039 -19.094 -3.576 1 96.75 93 SER B O 1
ATOM 2077 N N . CYS B 1 94 ? 14.242 -18.828 -3.775 1 92.88 94 CYS B N 1
ATOM 2078 C CA . CYS B 1 94 ? 14.445 -20.016 -4.59 1 92.88 94 CYS B CA 1
ATOM 2079 C C . CYS B 1 94 ? 15.742 -20.719 -4.219 1 92.88 94 CYS B C 1
ATOM 2081 O O . CYS B 1 94 ? 16.828 -20.141 -4.348 1 92.88 94 CYS B O 1
ATOM 2083 N N . THR B 1 95 ? 15.578 -21.844 -3.74 1 93.44 95 THR B N 1
ATOM 2084 C CA . THR B 1 95 ? 16.734 -22.625 -3.338 1 93.44 95 THR B CA 1
ATOM 2085 C C . THR B 1 95 ? 16.734 -23.984 -4.027 1 93.44 95 THR B C 1
ATOM 2087 O O . THR B 1 95 ? 15.75 -24.719 -3.949 1 93.44 95 THR B O 1
ATOM 2090 N N . PRO B 1 96 ? 17.891 -24.375 -4.664 1 90.81 96 PRO B N 1
ATOM 2091 C CA . PRO B 1 96 ? 17.953 -25.703 -5.293 1 90.81 96 PRO B CA 1
ATOM 2092 C C . PRO B 1 96 ? 17.719 -26.844 -4.301 1 90.81 96 PRO B C 1
ATOM 2094 O O . PRO B 1 96 ? 18.188 -26.766 -3.16 1 90.81 96 PRO B O 1
ATOM 2097 N N . ASN B 1 97 ? 16.859 -27.594 -4.629 1 87.88 97 ASN B N 1
ATOM 2098 C CA . ASN B 1 97 ? 16.562 -28.812 -3.879 1 87.88 97 ASN B CA 1
ATOM 2099 C C . ASN B 1 97 ? 16.875 -30.062 -4.695 1 87.88 97 ASN B C 1
ATOM 2101 O O . ASN B 1 97 ? 15.969 -30.734 -5.199 1 87.88 97 ASN B O 1
ATOM 2105 N N . GLY B 1 98 ? 18.125 -30.484 -4.777 1 85.31 98 GLY B N 1
ATOM 2106 C CA . GLY B 1 98 ? 18.562 -31.562 -5.652 1 85.31 98 GLY B CA 1
ATOM 2107 C C . GLY B 1 98 ? 18.891 -31.094 -7.059 1 85.31 98 GLY B C 1
ATOM 2108 O O . GLY B 1 98 ? 19.219 -29.922 -7.27 1 85.31 98 GLY B O 1
ATOM 2109 N N . PHE B 1 99 ? 18.812 -31.969 -8.039 1 79.38 99 PHE B N 1
ATOM 2110 C CA . PHE B 1 99 ? 19.312 -31.688 -9.375 1 79.38 99 PHE B CA 1
ATOM 2111 C C . PHE B 1 99 ? 18.312 -30.859 -10.172 1 79.38 99 PHE B C 1
ATOM 2113 O O . PHE B 1 99 ? 18.688 -29.906 -10.859 1 79.38 99 PHE B O 1
ATOM 2120 N N . SER B 1 100 ? 17.047 -31.172 -10.039 1 85.12 100 SER B N 1
ATOM 2121 C CA . SER B 1 100 ? 16.125 -30.547 -11 1 85.12 100 SER B CA 1
ATOM 2122 C C . SER B 1 100 ? 15.016 -29.797 -10.289 1 85.12 100 SER B C 1
ATOM 2124 O O . SER B 1 100 ? 14.234 -29.094 -10.922 1 85.12 100 SER B O 1
ATOM 2126 N N . ASN B 1 101 ? 15.109 -29.953 -8.938 1 87.56 101 ASN B N 1
ATOM 2127 C CA . ASN B 1 101 ? 14.016 -29.328 -8.195 1 87.56 101 ASN B CA 1
ATOM 2128 C C . ASN B 1 101 ? 14.492 -28.125 -7.391 1 87.56 101 ASN B C 1
ATOM 2130 O O . ASN B 1 101 ? 15.68 -28.016 -7.082 1 87.56 101 ASN B O 1
ATOM 2134 N N . MET B 1 102 ? 13.539 -27.219 -7.113 1 91.88 102 MET B N 1
ATOM 2135 C CA . MET B 1 102 ? 13.789 -26.047 -6.277 1 91.88 102 MET B CA 1
ATOM 2136 C C . MET B 1 102 ? 12.75 -25.953 -5.168 1 91.88 102 MET B C 1
ATOM 2138 O O . MET B 1 102 ? 11.578 -26.266 -5.375 1 91.88 102 MET B O 1
ATOM 2142 N N . ARG B 1 103 ? 13.211 -25.609 -4.039 1 93.62 103 ARG B N 1
ATOM 2143 C CA . ARG B 1 103 ? 12.32 -25.141 -2.982 1 93.62 103 ARG B CA 1
ATOM 2144 C C . ARG B 1 103 ? 12.117 -23.641 -3.07 1 93.62 103 ARG B C 1
ATOM 2146 O O . ARG B 1 103 ? 13.078 -22.875 -3.127 1 93.62 103 ARG B O 1
ATOM 2153 N N . VAL B 1 104 ? 10.875 -23.234 -3.111 1 94.75 104 VAL B N 1
ATOM 2154 C CA . VAL B 1 104 ? 10.594 -21.812 -3.248 1 94.75 104 VAL B CA 1
ATOM 2155 C C . VAL B 1 104 ? 9.656 -21.359 -2.131 1 94.75 104 VAL B C 1
ATOM 2157 O O . VAL B 1 104 ? 8.844 -22.141 -1.643 1 94.75 104 VAL B O 1
ATOM 2160 N N . THR B 1 105 ? 9.82 -20.172 -1.703 1 96.38 105 THR B N 1
ATOM 2161 C CA . THR B 1 105 ? 8.844 -19.5 -0.851 1 96.38 105 THR B CA 1
ATOM 2162 C C . THR B 1 105 ? 7.996 -18.531 -1.663 1 96.38 105 THR B C 1
ATOM 2164 O O . THR B 1 105 ? 8.531 -17.672 -2.377 1 96.38 105 THR B O 1
ATOM 2167 N N . LEU B 1 106 ? 6.719 -18.703 -1.524 1 95.56 106 LEU B N 1
ATOM 2168 C CA . LEU B 1 106 ? 5.766 -17.891 -2.27 1 95.56 106 LEU B CA 1
ATOM 2169 C C . LEU B 1 106 ? 4.98 -16.984 -1.333 1 95.56 106 LEU B C 1
ATOM 2171 O O . LEU B 1 106 ? 4.656 -17.359 -0.209 1 95.56 106 LEU B O 1
ATOM 2175 N N . LYS B 1 107 ? 4.695 -15.828 -1.816 1 96.12 107 LYS B N 1
ATOM 2176 C CA . LYS B 1 107 ? 3.969 -14.859 -0.998 1 96.12 107 LYS B CA 1
ATOM 2177 C C . LYS B 1 107 ? 2.754 -14.312 -1.74 1 96.12 107 LYS B C 1
ATOM 2179 O O . LYS B 1 107 ? 2.824 -14.039 -2.939 1 96.12 107 LYS B O 1
ATOM 2184 N N . ASP B 1 108 ? 1.737 -14.188 -1.104 1 94.69 108 ASP B N 1
ATOM 2185 C CA . ASP B 1 108 ? 0.569 -13.422 -1.518 1 94.69 108 ASP B CA 1
ATOM 2186 C C . ASP B 1 108 ? 0.084 -12.508 -0.392 1 94.69 108 ASP B C 1
ATOM 2188 O O . ASP B 1 108 ? 0.701 -12.445 0.674 1 94.69 108 ASP B O 1
ATOM 2192 N N . PRO B 1 109 ? -0.982 -11.703 -0.655 1 92.94 109 PRO B N 1
ATOM 2193 C CA . PRO B 1 109 ? -1.376 -10.75 0.384 1 92.94 109 PRO B CA 1
ATOM 2194 C C . PRO B 1 109 ? -1.761 -11.43 1.695 1 92.94 109 PRO B C 1
ATOM 2196 O O . PRO B 1 109 ? -1.807 -10.781 2.742 1 92.94 109 PRO B O 1
ATOM 2199 N N . ALA B 1 110 ? -2.029 -12.68 1.674 1 90.12 110 ALA B N 1
ATOM 2200 C CA . ALA B 1 110 ? -2.436 -13.398 2.877 1 90.12 110 ALA B CA 1
ATOM 2201 C C . ALA B 1 110 ? -1.222 -13.859 3.68 1 90.12 110 ALA B C 1
ATOM 2203 O O . ALA B 1 110 ? -1.319 -14.086 4.887 1 90.12 110 ALA B O 1
ATOM 2204 N N . GLY B 1 111 ? -0.188 -14.016 3.047 1 92.5 111 GLY B N 1
ATOM 2205 C CA . GLY B 1 111 ? 1.002 -14.531 3.707 1 92.5 111 GLY B CA 1
ATOM 2206 C C . GLY B 1 111 ? 1.93 -15.281 2.768 1 92.5 111 GLY B C 1
ATOM 2207 O O . GLY B 1 111 ? 1.993 -14.977 1.575 1 92.5 111 GLY B O 1
ATOM 2208 N N . THR B 1 112 ? 2.721 -16.188 3.391 1 93.88 112 THR B N 1
ATOM 2209 C CA . THR B 1 112 ? 3.701 -16.938 2.613 1 93.88 112 THR B CA 1
ATOM 2210 C C . THR B 1 112 ? 3.416 -18.438 2.688 1 93.88 112 THR B C 1
ATOM 2212 O O . THR B 1 112 ? 2.787 -18.906 3.639 1 93.88 112 THR B O 1
ATOM 2215 N N . ILE B 1 113 ? 3.783 -19.141 1.681 1 91.25 113 ILE B N 1
ATOM 2216 C CA . ILE B 1 113 ? 3.697 -20.594 1.641 1 91.25 113 ILE B CA 1
ATOM 2217 C C . ILE B 1 113 ? 4.941 -21.172 0.964 1 91.25 113 ILE B C 1
ATOM 2219 O O . ILE B 1 113 ? 5.484 -20.562 0.037 1 91.25 113 ILE B O 1
ATOM 2223 N N . ASP B 1 114 ? 5.395 -22.266 1.443 1 92.62 114 ASP B N 1
ATOM 2224 C CA . ASP B 1 114 ? 6.496 -22.953 0.778 1 92.62 114 ASP B CA 1
ATOM 2225 C C . ASP B 1 114 ? 5.984 -23.844 -0.358 1 92.62 114 ASP B C 1
ATOM 2227 O O . ASP B 1 114 ? 4.867 -24.359 -0.295 1 92.62 114 ASP B O 1
ATOM 2231 N N . ALA B 1 115 ? 6.883 -24.031 -1.317 1 92.62 115 ALA B N 1
ATOM 2232 C CA . ALA B 1 115 ? 6.516 -24.844 -2.473 1 92.62 115 ALA B CA 1
ATOM 2233 C C . ALA B 1 115 ? 7.742 -25.516 -3.084 1 92.62 115 ALA B C 1
ATOM 2235 O O . ALA B 1 115 ? 8.875 -25.141 -2.783 1 92.62 115 ALA B O 1
ATOM 2236 N N . THR B 1 116 ? 7.492 -26.5 -3.809 1 91.19 116 THR B N 1
ATOM 2237 C CA . THR B 1 116 ? 8.5 -27.125 -4.656 1 91.19 116 THR B CA 1
ATOM 2238 C C . THR B 1 116 ? 8.133 -26.984 -6.133 1 91.19 116 THR B C 1
ATOM 2240 O O . THR B 1 116 ? 6.953 -27 -6.484 1 91.19 116 THR B O 1
ATOM 2243 N N . MET B 1 117 ? 9.172 -26.844 -6.918 1 91.19 117 MET B N 1
ATOM 2244 C CA . MET B 1 117 ? 8.93 -26.781 -8.359 1 91.19 117 MET B CA 1
ATOM 2245 C C . MET B 1 117 ? 10.164 -27.219 -9.141 1 91.19 117 MET B C 1
ATOM 2247 O O . MET B 1 117 ? 11.273 -27.234 -8.602 1 91.19 117 MET B O 1
ATOM 2251 N N . LYS B 1 118 ? 9.883 -27.656 -10.344 1 88.69 118 LYS B N 1
ATOM 2252 C CA . LYS B 1 118 ? 11 -27.953 -11.242 1 88.69 118 LYS B CA 1
ATOM 2253 C C . LYS B 1 118 ? 11.633 -26.672 -11.766 1 88.69 118 LYS B C 1
ATOM 2255 O O . LYS B 1 118 ? 10.938 -25.703 -12.086 1 88.69 118 LYS B O 1
ATOM 2260 N N . ARG B 1 119 ? 12.961 -26.656 -12.039 1 83.38 119 ARG B N 1
ATOM 2261 C CA . ARG B 1 119 ? 13.719 -25.5 -12.516 1 83.38 119 ARG B CA 1
ATOM 2262 C C . ARG B 1 119 ? 13.281 -25.078 -13.914 1 83.38 119 ARG B C 1
ATOM 2264 O O . ARG B 1 119 ? 13.258 -23.891 -14.234 1 83.38 119 ARG B O 1
ATOM 2271 N N . THR B 1 120 ? 12.828 -25.984 -14.75 1 80.25 120 THR B N 1
ATOM 2272 C CA . THR B 1 120 ? 12.586 -25.75 -16.172 1 80.25 120 THR B CA 1
ATOM 2273 C C . THR B 1 120 ? 11.133 -25.359 -16.422 1 80.25 120 THR B C 1
ATOM 2275 O O . THR B 1 120 ? 10.703 -25.25 -17.578 1 80.25 120 THR B O 1
ATOM 2278 N N . ILE B 1 121 ? 10.383 -25.078 -15.406 1 82.75 121 ILE B N 1
ATOM 2279 C CA . ILE B 1 121 ? 8.961 -24.797 -15.586 1 82.75 121 ILE B CA 1
ATOM 2280 C C . ILE B 1 121 ? 8.781 -23.547 -16.422 1 82.75 121 ILE B C 1
ATOM 2282 O O . ILE B 1 121 ? 7.824 -23.438 -17.188 1 82.75 121 ILE B O 1
ATOM 2286 N N . ILE B 1 122 ? 9.758 -22.656 -16.328 1 79.5 122 ILE B N 1
ATOM 2287 C CA . ILE B 1 122 ? 9.625 -21.375 -17.031 1 79.5 122 ILE B CA 1
ATOM 2288 C C . ILE B 1 122 ? 9.992 -21.562 -18.5 1 79.5 122 ILE B C 1
ATOM 2290 O O . ILE B 1 122 ? 9.578 -20.766 -19.359 1 79.5 122 ILE B O 1
ATOM 2294 N N . GLU B 1 123 ? 10.844 -22.531 -18.812 1 76.62 123 GLU B N 1
ATOM 2295 C CA . GLU B 1 123 ? 11.266 -22.766 -20.188 1 76.62 123 GLU B CA 1
ATOM 2296 C C . GLU B 1 123 ? 10.07 -22.969 -21.109 1 76.62 123 GLU B C 1
ATOM 2298 O O . GLU B 1 123 ? 10.133 -22.656 -22.297 1 76.62 123 GLU B O 1
ATOM 2303 N N . ARG B 1 124 ? 8.977 -23.422 -20.609 1 71.44 124 ARG B N 1
ATOM 2304 C CA . ARG B 1 124 ? 7.797 -23.734 -21.422 1 71.44 124 ARG B CA 1
ATOM 2305 C C . ARG B 1 124 ? 6.852 -22.531 -21.484 1 71.44 124 ARG B C 1
ATOM 2307 O O . ARG B 1 124 ? 5.836 -22.578 -22.188 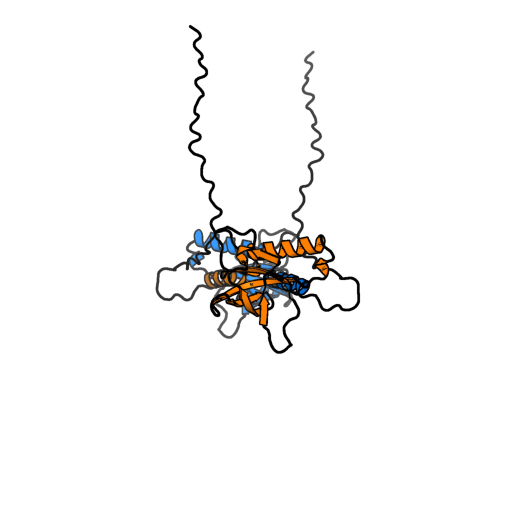1 71.44 124 ARG B O 1
ATOM 2314 N N . GLN B 1 125 ? 7.273 -21.5 -20.766 1 72.69 125 GLN B N 1
ATOM 2315 C CA . GLN B 1 125 ? 6.469 -20.281 -20.812 1 72.69 125 GLN B CA 1
ATOM 2316 C C . GLN B 1 125 ? 6.973 -19.328 -21.891 1 72.69 125 GLN B C 1
ATOM 2318 O O . GLN B 1 125 ? 8.125 -19.422 -22.312 1 72.69 125 GLN B O 1
ATOM 2323 N N . ASP B 1 126 ? 6.168 -18.922 -22.844 1 66.12 126 ASP B N 1
ATOM 2324 C CA . ASP B 1 126 ? 6.543 -18.016 -23.922 1 66.12 126 ASP B CA 1
ATOM 2325 C C . ASP B 1 126 ? 7.348 -16.828 -23.391 1 66.12 126 ASP B C 1
ATOM 2327 O O . ASP B 1 126 ? 7.098 -15.688 -23.766 1 66.12 126 ASP B O 1
ATOM 2331 N N . CYS B 1 127 ? 8.109 -17.156 -22.375 1 67.88 127 CYS B N 1
ATOM 2332 C CA . CYS B 1 127 ? 8.984 -16.094 -21.875 1 67.88 127 CYS B CA 1
ATOM 2333 C C . CYS B 1 127 ? 10.242 -15.984 -22.734 1 67.88 127 CYS B C 1
ATOM 2335 O O . CYS B 1 127 ? 10.344 -16.641 -23.781 1 67.88 127 CYS B O 1
ATOM 2337 N N . SER B 1 128 ? 11.125 -15.023 -22.422 1 67.88 128 SER B N 1
ATOM 2338 C CA . SER B 1 128 ? 12.367 -14.828 -23.156 1 67.88 128 SER B CA 1
ATOM 2339 C C . SER B 1 128 ? 13.195 -16.109 -23.203 1 67.88 128 SER B C 1
ATOM 2341 O O . SER B 1 128 ? 13.211 -16.875 -22.234 1 67.88 128 SER B O 1
ATOM 2343 N N . PRO B 1 129 ? 13.695 -16.5 -24.469 1 72.56 129 PRO B N 1
ATOM 2344 C CA . PRO B 1 129 ? 14.555 -17.688 -24.594 1 72.56 129 PRO B CA 1
ATOM 2345 C C . PRO B 1 129 ? 15.688 -17.688 -23.562 1 72.56 129 PRO B C 1
ATOM 2347 O O . PRO B 1 129 ? 16.25 -18.75 -23.281 1 72.56 129 PRO B O 1
ATOM 2350 N N . TYR B 1 130 ? 15.875 -16.5 -22.953 1 73 130 TYR B N 1
ATOM 2351 C CA . TYR B 1 130 ? 16.984 -16.391 -22.016 1 73 130 TYR B CA 1
ATOM 2352 C C . TYR B 1 130 ? 16.531 -16.656 -20.578 1 73 130 TYR B C 1
ATOM 2354 O O . TYR B 1 130 ? 17.344 -16.781 -19.672 1 73 130 TYR B O 1
ATOM 2362 N N . MET B 1 131 ? 15.312 -16.719 -20.484 1 75.81 131 MET B N 1
ATOM 2363 C CA . MET B 1 131 ? 14.781 -16.969 -19.141 1 75.81 131 MET B CA 1
ATOM 2364 C C . MET B 1 131 ? 14.594 -18.469 -18.922 1 75.81 131 MET B C 1
ATOM 2366 O O . MET B 1 131 ? 13.617 -19.062 -19.391 1 75.81 131 MET B O 1
ATOM 2370 N N . THR B 1 132 ? 15.586 -19.156 -18.219 1 77 132 THR B N 1
ATOM 2371 C CA . THR B 1 132 ? 15.586 -20.609 -18.078 1 77 132 THR B CA 1
ATOM 2372 C C . THR B 1 132 ? 15.172 -21.016 -16.672 1 77 132 THR B C 1
ATOM 2374 O O . THR B 1 132 ? 14.773 -22.156 -16.438 1 77 132 THR B O 1
ATOM 2377 N N . ASN B 1 133 ? 15.234 -19.984 -15.68 1 83.31 133 ASN B N 1
ATOM 2378 C CA . ASN B 1 133 ? 14.93 -20.328 -14.289 1 83.31 133 ASN B CA 1
ATOM 2379 C C . ASN B 1 133 ? 13.984 -19.312 -13.656 1 83.31 133 ASN B C 1
ATOM 2381 O O . ASN B 1 133 ? 13.828 -18.203 -14.164 1 83.31 133 ASN B O 1
ATOM 2385 N N . ILE B 1 134 ? 13.438 -19.797 -12.562 1 88.12 134 ILE B N 1
ATOM 2386 C CA . ILE B 1 134 ? 12.602 -18.891 -11.773 1 88.12 134 ILE B CA 1
ATOM 2387 C C . ILE B 1 134 ? 13.484 -17.984 -10.922 1 88.12 134 ILE B C 1
ATOM 2389 O O . ILE B 1 134 ? 14.508 -18.422 -10.383 1 88.12 134 ILE B O 1
ATOM 2393 N N . HIS B 1 135 ? 13.094 -16.734 -10.844 1 91 135 HIS B N 1
ATOM 2394 C CA . HIS B 1 135 ? 13.836 -15.766 -10.039 1 91 135 HIS B CA 1
ATOM 2395 C C . HIS B 1 135 ? 12.93 -15.109 -9 1 91 135 HIS B C 1
ATOM 2397 O O . HIS B 1 135 ? 11.711 -15.055 -9.172 1 91 135 HIS B O 1
ATOM 2403 N N . ILE B 1 136 ? 13.688 -14.641 -7.969 1 94.19 136 ILE B N 1
ATOM 2404 C CA . ILE B 1 136 ? 13 -13.844 -6.957 1 94.19 136 ILE B CA 1
ATOM 2405 C C . ILE B 1 136 ? 12.297 -12.664 -7.625 1 94.19 136 ILE B C 1
ATOM 2407 O O . ILE B 1 136 ? 12.867 -12.008 -8.508 1 94.19 136 ILE B O 1
ATOM 2411 N N . GLY B 1 137 ? 11.039 -12.414 -7.25 1 94.94 137 GLY B N 1
ATOM 2412 C CA . GLY B 1 137 ? 10.273 -11.312 -7.812 1 94.94 137 GLY B CA 1
ATOM 2413 C C . GLY B 1 137 ? 9.344 -11.75 -8.93 1 94.94 137 GLY B C 1
ATOM 2414 O O . GLY B 1 137 ? 8.438 -11 -9.312 1 94.94 137 GLY B O 1
ATOM 2415 N N . PHE B 1 138 ? 9.562 -12.961 -9.461 1 94.06 138 PHE B N 1
ATOM 2416 C CA . PHE B 1 138 ? 8.617 -13.461 -10.445 1 94.06 138 PHE B CA 1
ATOM 2417 C C . PHE B 1 138 ? 7.23 -13.625 -9.828 1 94.06 138 PHE B C 1
ATOM 2419 O O . PHE B 1 138 ? 7.109 -14.008 -8.664 1 94.06 138 PHE B O 1
ATOM 2426 N N . VAL B 1 139 ? 6.285 -13.297 -10.633 1 96.31 139 VAL B N 1
ATOM 2427 C CA . VAL B 1 139 ? 4.891 -13.461 -10.227 1 96.31 139 VAL B CA 1
ATOM 2428 C C . VAL B 1 139 ? 4.266 -14.617 -11.008 1 96.31 139 VAL B C 1
ATOM 2430 O O . VAL B 1 139 ? 4.367 -14.672 -12.234 1 96.31 139 VAL B O 1
ATOM 2433 N N . LEU B 1 140 ? 3.643 -15.578 -10.305 1 94.5 140 LEU B N 1
ATOM 2434 C CA . LEU B 1 140 ? 3.043 -16.766 -10.914 1 94.5 140 LEU B CA 1
ATOM 2435 C C . LEU B 1 140 ? 1.533 -16.766 -10.703 1 94.5 140 LEU B C 1
ATOM 2437 O O . LEU B 1 140 ? 1.049 -16.422 -9.625 1 94.5 140 LEU B O 1
ATOM 2441 N N . VAL B 1 141 ? 0.859 -17.094 -11.734 1 93.94 141 VAL B N 1
ATOM 2442 C CA . VAL B 1 141 ? -0.537 -17.5 -11.602 1 93.94 141 VAL B CA 1
ATOM 2443 C C . VAL B 1 141 ? -0.631 -19.016 -11.547 1 93.94 141 VAL B C 1
ATOM 2445 O O . VAL B 1 141 ? -0.235 -19.703 -12.492 1 93.94 141 VAL B O 1
ATOM 2448 N N . VAL B 1 142 ? -1.125 -19.516 -10.469 1 92 142 VAL B N 1
ATOM 2449 C CA . VAL B 1 142 ? -1.092 -20.953 -10.25 1 92 142 VAL B CA 1
ATOM 2450 C C . VAL B 1 142 ? -2.488 -21.453 -9.883 1 92 142 VAL B C 1
ATOM 2452 O O . VAL B 1 142 ? -3.246 -20.766 -9.203 1 92 142 VAL B O 1
ATOM 2455 N N . VAL B 1 143 ? -2.76 -22.562 -10.367 1 88.5 143 VAL B N 1
ATOM 2456 C CA . VAL B 1 143 ? -3.979 -23.234 -9.922 1 88.5 143 VAL B CA 1
ATOM 2457 C C . VAL B 1 143 ? -3.73 -23.922 -8.578 1 88.5 143 VAL B C 1
ATOM 2459 O O . VAL B 1 143 ? -2.783 -24.703 -8.438 1 88.5 143 VAL B O 1
ATOM 2462 N N . PHE B 1 144 ? -4.402 -23.406 -7.48 1 78.19 144 PHE B N 1
ATOM 2463 C CA . PHE B 1 144 ? -4.281 -23.984 -6.156 1 78.19 144 PHE B CA 1
ATOM 2464 C C . PHE B 1 144 ? -4.898 -25.391 -6.125 1 78.19 144 PHE B C 1
ATOM 2466 O O . PHE B 1 144 ? -6.121 -25.531 -6.23 1 78.19 144 PHE B O 1
ATOM 2473 N N . GLY B 1 145 ? -4.293 -26.312 -6.738 1 66.62 145 GLY B N 1
ATOM 2474 C CA . GLY B 1 145 ? -4.77 -27.672 -6.656 1 66.62 145 GLY B CA 1
ATOM 2475 C C . GLY B 1 145 ? -4.934 -28.172 -5.227 1 66.62 145 GLY B C 1
ATOM 2476 O O . GLY B 1 145 ? -4.66 -27.422 -4.277 1 66.62 145 GLY B O 1
ATOM 2477 N N . PRO B 1 146 ? -5.531 -29.344 -5.047 1 57 146 PRO B N 1
ATOM 2478 C CA . PRO B 1 146 ? -5.695 -29.922 -3.711 1 57 146 PRO B CA 1
ATOM 2479 C C . PRO B 1 146 ? -4.422 -29.844 -2.873 1 57 146 PRO B C 1
ATOM 2481 O O . PRO B 1 146 ? -3.326 -30.094 -3.387 1 57 146 PRO B O 1
ATOM 2484 N N . PHE B 1 147 ? -4.508 -28.891 -1.918 1 54 147 PHE B N 1
ATOM 2485 C CA . PHE B 1 147 ? -3.391 -28.828 -0.986 1 54 147 PHE B CA 1
ATOM 2486 C C . PHE B 1 147 ? -3.096 -30.203 -0.397 1 54 147 PHE B C 1
ATOM 2488 O O . PHE B 1 147 ? -4 -31.031 -0.24 1 54 147 PHE B O 1
ATOM 2495 N N . PRO B 1 148 ? -1.824 -30.641 -0.483 1 52.78 148 PRO B N 1
ATOM 2496 C CA . PRO B 1 148 ? -1.59 -31.859 0.287 1 52.78 148 PRO B CA 1
ATOM 2497 C C . PRO B 1 148 ? -2.27 -31.844 1.653 1 52.78 148 PRO B C 1
ATOM 2499 O O . PRO B 1 148 ? -2.615 -30.766 2.158 1 52.78 148 PRO B O 1
ATOM 2502 N N . PRO B 1 149 ? -2.533 -32.969 2.162 1 50.5 149 PRO B N 1
ATOM 2503 C CA . PRO B 1 149 ? -3.203 -33.031 3.463 1 50.5 149 PRO B CA 1
ATOM 2504 C C . PRO B 1 149 ? -2.762 -31.922 4.418 1 50.5 149 PRO B C 1
ATOM 2506 O O . PRO B 1 149 ? -1.672 -31.375 4.262 1 50.5 149 PRO B O 1
ATOM 2509 N N . HIS B 1 150 ? -3.762 -31.5 5.305 1 49.81 150 HIS B N 1
ATOM 2510 C CA . HIS B 1 150 ? -3.955 -30.375 6.207 1 49.81 150 HIS B CA 1
ATOM 2511 C C . HIS B 1 150 ? -2.635 -29.938 6.836 1 49.81 150 HIS B C 1
ATOM 2513 O O . HIS B 1 150 ? -2.49 -28.797 7.254 1 49.81 150 HIS B O 1
ATOM 2519 N N . SER B 1 151 ? -1.848 -30.906 7.07 1 52.59 151 SER B N 1
ATOM 2520 C CA . SER B 1 151 ? -0.684 -30.672 7.914 1 52.59 151 SER B CA 1
ATOM 2521 C C . SER B 1 151 ? 0.413 -29.938 7.145 1 52.59 151 SER B C 1
ATOM 2523 O O . SER B 1 151 ? 1.393 -29.484 7.738 1 52.59 151 SER B O 1
ATOM 2525 N N . LYS B 1 152 ? 0.213 -29.875 5.875 1 56.34 152 LYS B N 1
ATOM 2526 C CA . LYS B 1 152 ? 1.39 -29.344 5.191 1 56.34 152 LYS B CA 1
ATOM 2527 C C . LYS B 1 152 ? 1.045 -28.094 4.395 1 56.34 152 LYS B C 1
ATOM 2529 O O . LYS B 1 152 ? 0.19 -28.125 3.506 1 56.34 152 LYS B O 1
ATOM 2534 N N . CYS B 1 153 ? 1.153 -26.938 4.918 1 66.5 153 CYS B N 1
ATOM 2535 C CA . CYS B 1 153 ? 1.138 -25.641 4.25 1 66.5 153 CYS B CA 1
ATOM 2536 C C . CYS B 1 153 ? 2.184 -25.578 3.141 1 66.5 153 CYS B C 1
ATOM 2538 O O . CYS B 1 153 ? 3.182 -24.875 3.26 1 66.5 153 CYS B O 1
ATOM 2540 N N . TYR B 1 154 ? 2.172 -26.5 2.256 1 81.44 154 TYR B N 1
ATOM 2541 C CA . TYR B 1 154 ? 3.146 -26.609 1.175 1 81.44 154 TYR B CA 1
ATOM 2542 C C . TYR B 1 154 ? 2.453 -26.781 -0.17 1 81.44 154 TYR B C 1
ATOM 2544 O O . TYR B 1 154 ? 1.408 -27.438 -0.255 1 81.44 154 TYR B O 1
ATOM 2552 N N . LEU B 1 155 ? 2.877 -26.203 -1.192 1 86.81 155 LEU B N 1
ATOM 2553 C CA . LEU B 1 155 ? 2.342 -26.297 -2.547 1 86.81 155 LEU B CA 1
ATOM 2554 C C . LEU B 1 155 ? 3.34 -26.969 -3.48 1 86.81 155 LEU B C 1
ATOM 2556 O O . LEU B 1 155 ? 4.539 -26.688 -3.422 1 86.81 155 LEU B O 1
ATOM 2560 N N . ASN B 1 156 ? 2.826 -27.938 -4.254 1 87.44 156 ASN B N 1
ATOM 2561 C CA . ASN B 1 156 ? 3.627 -28.516 -5.328 1 87.44 156 ASN B CA 1
ATOM 2562 C C . ASN B 1 156 ? 3.303 -27.875 -6.676 1 87.44 156 ASN B C 1
ATOM 2564 O O . ASN B 1 156 ? 2.236 -28.125 -7.242 1 87.44 156 ASN B O 1
ATOM 2568 N N . ILE B 1 157 ? 4.223 -27.156 -7.172 1 90.69 157 ILE B N 1
ATOM 2569 C CA . ILE B 1 157 ? 4.008 -26.484 -8.445 1 90.69 157 ILE B CA 1
ATOM 2570 C C . ILE B 1 157 ? 4.586 -27.312 -9.578 1 90.69 157 ILE B C 1
ATOM 2572 O O . ILE B 1 157 ? 5.754 -27.719 -9.539 1 90.69 157 ILE B O 1
ATOM 2576 N N . THR B 1 158 ? 3.777 -27.609 -10.531 1 88.38 158 THR B N 1
ATOM 2577 C CA . THR B 1 158 ? 4.148 -28.375 -11.711 1 88.38 158 THR B CA 1
ATOM 2578 C C . THR B 1 158 ? 3.76 -27.625 -12.984 1 88.38 158 THR B C 1
ATOM 2580 O O . THR B 1 158 ? 3.115 -26.578 -12.914 1 88.38 158 THR B O 1
ATOM 2583 N N . LEU B 1 159 ? 4.273 -28.203 -14.172 1 86.38 159 LEU B N 1
ATOM 2584 C CA . LEU B 1 159 ? 3.93 -27.594 -15.453 1 86.38 159 LEU B CA 1
ATOM 2585 C C . LEU B 1 159 ? 2.418 -27.547 -15.648 1 86.38 159 LEU B C 1
ATOM 2587 O O . LEU B 1 159 ? 1.906 -26.688 -16.359 1 86.38 159 LEU B O 1
ATOM 2591 N N . HIS B 1 160 ? 1.68 -28.344 -14.914 1 86.56 160 HIS B N 1
ATOM 2592 C CA . HIS B 1 160 ? 0.246 -28.5 -15.133 1 86.56 160 HIS B CA 1
ATOM 2593 C C . HIS B 1 160 ? -0.546 -27.453 -14.359 1 86.56 160 HIS B C 1
ATOM 2595 O O . HIS B 1 160 ? -1.733 -27.25 -14.617 1 86.56 160 HIS B O 1
ATOM 2601 N N . ASN B 1 161 ? 0.099 -26.844 -13.398 1 88.5 161 ASN B N 1
ATOM 2602 C CA . ASN B 1 161 ? -0.725 -25.922 -12.617 1 88.5 161 ASN B CA 1
ATOM 2603 C C . ASN B 1 161 ? -0.164 -24.5 -12.641 1 88.5 161 ASN B C 1
ATOM 2605 O O . ASN B 1 161 ? -0.73 -23.594 -12.023 1 88.5 161 ASN B O 1
ATOM 2609 N N . VAL B 1 162 ? 0.94 -24.344 -13.289 1 90.12 162 VAL B N 1
ATOM 2610 C CA . VAL B 1 162 ? 1.37 -22.969 -13.555 1 90.12 162 VAL B CA 1
ATOM 2611 C C . VAL B 1 162 ? 0.679 -22.453 -14.812 1 90.12 162 VAL B C 1
ATOM 2613 O O . VAL B 1 162 ? 0.854 -23.016 -15.898 1 90.12 162 VAL B O 1
ATOM 2616 N N . VAL B 1 163 ? -0.052 -21.422 -14.641 1 88.94 163 VAL B N 1
ATOM 2617 C CA . VAL B 1 163 ? -0.873 -20.922 -15.734 1 88.94 163 VAL B CA 1
ATOM 2618 C C . VAL B 1 163 ? -0.138 -19.781 -16.438 1 88.94 163 VAL B C 1
ATOM 2620 O O . VAL B 1 163 ? -0.238 -19.641 -17.656 1 88.94 163 VAL B O 1
ATOM 2623 N N . LYS B 1 164 ? 0.553 -18.938 -15.711 1 91.19 164 LYS B N 1
ATOM 2624 C CA . LYS B 1 164 ? 1.228 -17.766 -16.266 1 91.19 164 LYS B CA 1
ATOM 2625 C C . LYS B 1 164 ? 2.387 -17.312 -15.383 1 91.19 164 LYS B C 1
ATOM 2627 O O . LYS B 1 164 ? 2.322 -17.438 -14.156 1 91.19 164 LYS B O 1
ATOM 2632 N N . VAL B 1 165 ? 3.432 -16.828 -15.977 1 92.44 165 VAL B N 1
ATOM 2633 C CA . VAL B 1 165 ? 4.582 -16.25 -15.289 1 92.44 165 VAL B CA 1
ATOM 2634 C C . VAL B 1 165 ? 4.789 -14.805 -15.75 1 92.44 165 VAL B C 1
ATOM 2636 O O . VAL B 1 165 ? 4.824 -14.523 -16.953 1 92.44 165 VAL B O 1
ATOM 2639 N N . MET B 1 166 ? 4.84 -13.875 -14.797 1 92.12 166 MET B N 1
ATOM 2640 C CA . MET B 1 166 ? 5.074 -12.461 -15.086 1 92.12 166 MET B CA 1
ATOM 2641 C C . MET B 1 166 ? 6.324 -11.961 -14.375 1 92.12 166 MET B C 1
ATOM 2643 O O . MET B 1 166 ? 6.648 -12.422 -13.273 1 92.12 166 MET B O 1
ATOM 2647 N N . PHE B 1 167 ? 7.012 -11.023 -15 1 90.81 167 PHE B N 1
ATOM 2648 C CA . PHE B 1 167 ? 8.211 -10.438 -14.406 1 90.81 167 PHE B CA 1
ATOM 2649 C C . PHE B 1 167 ? 8.438 -9.023 -14.945 1 90.81 167 PHE B C 1
ATOM 2651 O O . PHE B 1 167 ? 7.805 -8.617 -15.914 1 90.81 167 PHE B O 1
ATOM 2658 N N . SER B 1 168 ? 9.07 -8.195 -14.094 1 86.38 168 SER B N 1
ATOM 2659 C CA . SER B 1 168 ? 9.391 -6.844 -14.539 1 86.38 168 SER B CA 1
ATOM 2660 C C . SER B 1 168 ? 10.359 -6.867 -15.719 1 86.38 168 SER B C 1
ATOM 2662 O O . SER B 1 168 ? 11.273 -7.691 -15.766 1 86.38 168 SER B O 1
ATOM 2664 N N . SER B 1 169 ? 9.883 -6.293 -16.891 1 65.75 169 SER B N 1
ATOM 2665 C CA . SER B 1 169 ? 10.852 -6.133 -17.969 1 65.75 169 SER B CA 1
ATOM 2666 C C . SER B 1 169 ? 11.992 -5.211 -17.562 1 65.75 169 SER B C 1
ATOM 2668 O O . SER B 1 169 ? 11.773 -4.195 -16.891 1 65.75 169 SER B O 1
ATOM 2670 N N . PHE B 1 170 ? 13.148 -5.781 -17.219 1 50 170 PHE B N 1
ATOM 2671 C CA . PHE B 1 170 ? 14.305 -4.91 -17.031 1 50 170 PHE B CA 1
ATOM 2672 C C . PHE B 1 170 ? 14.555 -4.082 -18.297 1 50 170 PHE B C 1
ATOM 2674 O O . PHE B 1 170 ? 14.227 -4.512 -19.391 1 50 170 PHE B O 1
#

InterPro domains:
  IPR028045 Homologous recombination OB-fold protein [PTHR14523] (37-166)
  IPR058570 Homologous recombination OB-fold protein, OB-fold domain [PF15072] (83-166)

Foldseek 3Di:
DPPPVPPDDPPCPPDPPPPDPPPPPPVPPPPPPPPDDPDDDDPVRVVVVVVCVVVPDLCPDDQNVVVVVVLVVCVVVPVVSVPFAKDKWFWADWADDPDFKIWTWIADPVGIAIEMEGQQLCVPAPDPVPRRGDDGGKMWIFGQPPDPPPPHSYYYDYNVTTDHIGHDDD/DPCPPPPPCPVCPPDPPPPDPPPPPPVPPPPPPPPDDPDDDDPVRVVVVVVCVVVPDLCPDDQNVVVVVVLVVCVVVPVVSVPFAKDKWFWADWADDPDFKIWTWIADPVGIAIEMEGQQLCVPPPDDVPRRGDDGGKMWIFGQPPDPPPPHSYYYDYNVTTDHIGHDDD

pLDDT: mean 71.98, std 24.35, range [25.5, 97.44]

Sequence (340 aa):
MDNNPWELLDIDDSDIPSFVHPSNQSSSSSTILIPGPARVPLPTQECIMRTHQVTQCEFNKNPWLHALDFVLSRGSIDYTFDHVPLTIVIVKSCTPNGFSNMRVTLKDPAGTIDATMKRTIIERQDCSPYMTNIHIGFVLVVVFGPFPPHSKCYLNITLHNVVKVMFSSFMDNNPWELLDIDDSDIPSFVHPSNQSSSSSTILIPGPARVPLPTQECIMRTHQVTQCEFNKNPWLHALDFVLSRGSIDYTFDHVPLTIVIVKSCTPNGFSNMRVTLKDPAGTIDATMKRTIIERQDCSPYMTNIHIGFVLVVVFGPFPPHSKCYLNITLHNVVKVMFSSF

Radius of gyration: 28.95 Å; Cα contacts (8 Å, |Δi|>4): 468; chains: 2; bounding box: 52×86×103 Å

Nearest PDB structures (foldseek):
  8txr-assembly1_C  TM=5.285E-01  e=5.291E-03  Escherichia coli
  4joi-assembly2_B  TM=5.444E-01  e=6.332E-03  Homo sapiens
  5w25-assembly3_B  TM=5.225E-01  e=3.815E-02  Mycobacterium tuberculosis H37Rv
  8txr-assembly1_D  TM=4.829E-01  e=2.097E-02  Escherichia coli
  5w25-assembly3_A  TM=4.985E-01  e=4.300E-02  Mycobacterium tuberculosis H37Rv

Secondary structure (DSSP, 8-state):
----------------------------------SSS-----HHHHHHHHHHHHH--GGGSHHHHHHHHHHHHHHHH-TTGGGS-EEEEEEEEEEE-SSSEEEEEEEETTEEEEEEEEGGGGGGTTS-TT--S--TT-EEEEE----SSTT--EEEE-TTTEEEEE----/----------------------------------SSSS----HHHHHHHHHHHHH--GGGSHHHHHHHHHHHHHHHH-TTGGGS-EEEEEEEEEEE-SSSEEEEEEEETTEEEEEEEEGGGGGGTTS-TT--S--TT-EEEEE----SSTT--EEEE-TTTEEEEE----

Solvent-accessible surface area (backbone atoms only — not comparable to full-atom values): 20369 Å² total; per-residue (Å²): 138,85,79,77,79,67,81,71,78,77,72,76,82,65,81,68,77,76,73,80,67,81,70,75,75,69,77,67,75,67,64,77,70,68,92,70,76,93,67,74,72,46,55,36,54,46,46,53,52,39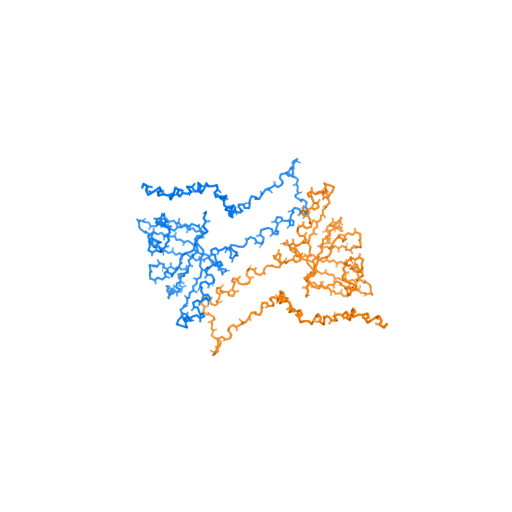,40,50,59,71,58,63,44,75,72,66,34,65,31,43,47,50,49,51,50,52,54,54,52,39,42,71,70,34,63,72,45,63,70,49,37,34,38,64,34,30,31,72,38,78,40,78,50,72,93,57,31,25,38,31,35,31,32,42,82,90,43,74,41,39,31,39,32,53,43,57,55,43,54,78,39,95,54,60,94,80,44,52,60,82,51,70,64,29,21,35,33,29,51,63,59,86,64,53,68,91,86,43,77,45,44,81,51,45,77,87,32,52,75,46,80,32,54,74,83,127,135,83,79,78,73,70,78,73,79,76,72,77,83,67,81,71,80,78,73,80,67,82,69,76,74,69,74,67,73,67,64,76,71,68,92,71,75,95,67,75,71,47,56,36,55,46,48,51,53,41,41,50,58,71,59,63,42,76,72,67,34,65,33,43,46,52,50,51,49,51,54,52,53,40,41,71,70,35,65,73,45,63,68,49,37,32,37,64,33,32,31,72,38,76,38,80,51,72,93,56,30,27,39,30,34,31,35,42,81,88,45,73,41,40,30,39,32,53,44,57,55,42,56,78,40,96,54,59,94,80,45,52,58,82,50,70,64,30,21,36,34,28,48,63,58,86,62,54,67,91,86,43,77,44,43,82,51,47,77,87,32,52,74,47,80,33,55,76,83,124

Organism: Glycine max (NCBI:txid3847)